Protein AF-A0A1V5XA95-F1 (afdb_monomer)

Radius of gyration: 27.43 Å; Cα contacts (8 Å, |Δi|>4): 327; chains: 1; bounding box: 68×63×65 Å

Nearest PDB structures (foldseek):
  7smg-assembly1_A  TM=9.732E-01  e=1.901E-11  Bacteroides caccae ATCC 43185
  6yvc-assembly2_B  TM=8.125E-01  e=5.154E-04  Pseudomonas aeruginosa

pLDDT: mean 72.82, std 19.9, range [26.83, 97.5]

Structure (mmCIF, N/CA/C/O backbone):
data_AF-A0A1V5XA95-F1
#
_entry.id   AF-A0A1V5XA95-F1
#
loop_
_atom_site.group_PDB
_atom_site.id
_atom_site.type_symbol
_atom_site.label_atom_id
_atom_site.label_alt_id
_atom_site.label_comp_id
_atom_site.label_asym_id
_atom_site.label_entity_id
_atom_site.label_seq_id
_atom_site.pdbx_PDB_ins_code
_atom_site.Cartn_x
_atom_site.Cartn_y
_atom_site.Cartn_z
_atom_site.occupancy
_atom_site.B_iso_or_equiv
_atom_site.auth_seq_id
_atom_site.auth_comp_id
_atom_site.auth_asym_id
_atom_site.auth_atom_id
_atom_site.pdbx_PDB_model_num
ATOM 1 N N . MET A 1 1 ? -35.491 8.495 36.042 1.00 45.25 1 MET A N 1
ATOM 2 C CA . MET A 1 1 ? -35.678 8.814 34.608 1.00 45.25 1 MET A CA 1
ATOM 3 C C . MET A 1 1 ? -35.436 7.526 33.847 1.00 45.25 1 MET A C 1
ATOM 5 O O . MET A 1 1 ? -34.405 6.927 34.110 1.00 45.25 1 MET A O 1
ATOM 9 N N . ASN A 1 2 ? -36.348 7.077 32.973 1.00 50.00 2 ASN A N 1
ATOM 10 C CA . ASN A 1 2 ? -36.016 5.986 32.045 1.00 50.00 2 ASN A CA 1
ATOM 11 C C . ASN A 1 2 ? -34.911 6.503 31.128 1.00 50.00 2 ASN A C 1
ATOM 13 O O . ASN A 1 2 ? -35.183 7.299 30.226 1.00 50.00 2 ASN A O 1
ATOM 17 N N . LYS A 1 3 ? -33.669 6.124 31.431 1.00 75.00 3 LYS A N 1
ATOM 18 C CA . LYS A 1 3 ? -32.537 6.374 30.552 1.00 75.00 3 LYS A CA 1
ATOM 19 C C . LYS A 1 3 ? -32.712 5.471 29.343 1.00 75.00 3 LYS A C 1
ATOM 21 O O . LYS A 1 3 ? -33.042 4.297 29.487 1.00 75.00 3 LYS A O 1
ATOM 26 N N . PHE A 1 4 ? -32.602 6.064 28.167 1.00 85.44 4 PHE A N 1
ATOM 27 C CA . PHE A 1 4 ? -32.623 5.339 26.912 1.00 85.44 4 PHE A CA 1
ATOM 28 C C . PHE A 1 4 ? -31.376 5.715 26.127 1.00 85.44 4 PHE A C 1
ATOM 30 O O . PHE A 1 4 ? -30.912 6.850 26.237 1.00 85.44 4 PHE A O 1
ATOM 37 N N . VAL A 1 5 ? -30.874 4.777 25.337 1.00 89.12 5 VAL A N 1
ATOM 38 C CA . VAL A 1 5 ? -29.756 4.994 24.412 1.00 89.12 5 VAL A CA 1
ATOM 39 C C . VAL A 1 5 ? -30.279 5.159 22.987 1.00 89.12 5 VAL A C 1
ATOM 41 O O . VAL A 1 5 ? -31.375 4.686 22.664 1.00 89.12 5 VAL A O 1
ATOM 44 N N . TYR A 1 6 ? -29.527 5.840 22.127 1.00 91.06 6 TYR A N 1
ATOM 45 C CA . TYR A 1 6 ? -29.785 5.770 20.692 1.00 91.06 6 TYR A CA 1
ATOM 46 C C . TYR A 1 6 ? -29.033 4.581 20.108 1.00 91.06 6 TYR A C 1
ATOM 48 O O . TYR A 1 6 ? -27.862 4.378 20.424 1.00 91.06 6 TYR A O 1
ATOM 56 N N . LEU A 1 7 ? -29.702 3.793 19.265 1.00 88.81 7 LEU A N 1
ATOM 57 C CA . LEU A 1 7 ? -29.068 2.636 18.630 1.00 88.81 7 LEU A CA 1
ATOM 58 C C . LEU A 1 7 ? -27.884 3.053 17.759 1.00 88.81 7 LEU A C 1
ATOM 60 O O . LEU A 1 7 ? -26.911 2.319 17.670 1.00 88.81 7 LEU A O 1
ATOM 64 N N . GLU A 1 8 ? -27.956 4.240 17.162 1.00 89.31 8 GLU A N 1
ATOM 65 C CA . GLU A 1 8 ? -26.871 4.818 16.380 1.00 89.31 8 GLU A CA 1
ATOM 66 C C . GLU A 1 8 ? -25.640 5.122 17.243 1.00 89.31 8 GLU A C 1
ATOM 68 O O . GLU A 1 8 ? -24.534 4.830 16.811 1.00 89.31 8 GLU A O 1
ATOM 73 N N . ASP A 1 9 ? -25.820 5.631 18.469 1.00 88.38 9 ASP A N 1
ATOM 74 C CA . ASP A 1 9 ? -24.694 5.898 19.380 1.00 88.38 9 ASP A CA 1
ATOM 75 C C . ASP A 1 9 ? -24.038 4.581 19.814 1.00 88.38 9 ASP A C 1
ATOM 77 O O . ASP A 1 9 ? -22.827 4.427 19.738 1.00 88.38 9 ASP A O 1
ATOM 81 N N . VAL A 1 10 ? -24.847 3.586 20.192 1.00 87.81 10 VAL A N 1
ATOM 82 C CA . VAL A 1 10 ? -24.348 2.252 20.559 1.00 87.81 10 VAL A CA 1
ATOM 83 C C . VAL A 1 10 ? -23.593 1.607 19.387 1.00 87.81 10 VAL A C 1
ATOM 85 O O . VAL A 1 10 ? -22.523 1.036 19.577 1.00 87.81 10 VAL A O 1
ATOM 88 N N . ALA A 1 11 ? -24.140 1.699 18.172 1.00 87.38 11 ALA A N 1
ATOM 89 C CA . ALA A 1 11 ? -23.530 1.162 16.960 1.00 87.38 11 ALA A CA 1
ATOM 90 C C . ALA A 1 11 ? -22.211 1.866 16.597 1.00 87.38 11 ALA A C 1
ATOM 92 O O . ALA A 1 11 ? -21.295 1.210 16.103 1.00 87.38 11 ALA A O 1
ATOM 93 N N . GLU A 1 12 ? -22.108 3.179 16.819 1.00 86.19 12 GLU A N 1
ATOM 94 C CA . GLU A 1 12 ? -20.868 3.943 16.633 1.00 86.19 12 GLU A CA 1
ATOM 95 C C . GLU A 1 12 ? -19.785 3.487 17.620 1.00 86.19 12 GLU A C 1
ATOM 97 O O . GLU A 1 12 ? -18.661 3.220 17.200 1.00 86.19 12 GLU A O 1
ATOM 102 N N . GLU A 1 13 ? -20.127 3.307 18.898 1.00 86.94 13 GLU A N 1
ATOM 103 C CA . GLU A 1 13 ? -19.189 2.797 19.908 1.00 86.94 13 GLU A CA 1
ATOM 104 C C . GLU A 1 13 ? -18.729 1.366 19.581 1.00 86.94 13 GLU A C 1
ATOM 106 O O . GLU A 1 13 ? -17.537 1.071 19.622 1.00 86.94 13 GLU A O 1
ATOM 111 N N . MET A 1 14 ? -19.637 0.481 19.149 1.00 86.38 14 MET A N 1
ATOM 112 C CA . MET A 1 14 ? -19.282 -0.885 18.726 1.00 86.38 14 MET A CA 1
ATOM 113 C C . MET A 1 14 ? -18.249 -0.902 17.591 1.00 86.38 14 MET A C 1
ATOM 115 O O . MET A 1 14 ? -17.352 -1.742 17.594 1.00 86.38 14 MET A O 1
ATOM 119 N N . GLN A 1 15 ? -18.327 0.036 16.644 1.00 83.75 15 GLN A N 1
ATOM 120 C CA . GLN A 1 15 ? -17.359 0.150 15.544 1.00 83.75 15 GLN A CA 1
ATOM 121 C C . GLN A 1 15 ? -15.962 0.598 15.995 1.00 83.75 15 GLN A C 1
ATOM 123 O O . GLN A 1 15 ? -15.004 0.429 15.241 1.00 83.75 15 GLN A O 1
ATOM 128 N N . MET A 1 16 ? -15.841 1.183 17.188 1.00 75.56 16 MET A N 1
ATOM 129 C CA . MET A 1 16 ? -14.565 1.621 17.757 1.00 75.56 16 MET A CA 1
ATOM 130 C C . MET A 1 16 ? -13.870 0.523 18.569 1.00 75.56 16 MET A C 1
ATOM 132 O O . MET A 1 16 ? -12.690 0.669 18.882 1.00 75.56 16 MET A O 1
ATOM 136 N N . THR A 1 17 ? -14.573 -0.566 18.901 1.00 70.25 17 THR A N 1
ATOM 137 C CA . THR A 1 17 ? -13.976 -1.707 19.611 1.00 70.25 17 THR A CA 1
ATOM 138 C C . THR A 1 17 ? -12.896 -2.371 18.761 1.00 70.25 17 THR A C 1
ATOM 140 O O . THR A 1 17 ? -13.018 -2.450 17.537 1.00 70.25 17 THR A O 1
ATOM 143 N N . ASN A 1 18 ? -11.828 -2.847 19.401 1.00 68.88 18 ASN A N 1
ATOM 144 C CA . ASN A 1 18 ? -10.770 -3.636 18.771 1.00 68.88 18 ASN A CA 1
ATOM 145 C C . ASN A 1 18 ? -10.236 -4.713 19.717 1.00 68.88 18 ASN A C 1
ATOM 147 O O . ASN A 1 18 ? -10.621 -4.753 20.880 1.00 68.88 18 ASN A O 1
ATOM 151 N N . ASP A 1 19 ? -9.363 -5.590 19.221 1.00 68.00 19 ASP A N 1
ATOM 152 C CA . ASP A 1 19 ? -8.808 -6.700 20.014 1.00 68.00 19 ASP A CA 1
ATOM 153 C C . ASP A 1 19 ? -8.034 -6.231 21.267 1.00 68.00 19 ASP A C 1
ATOM 155 O O . ASP A 1 19 ? -7.791 -7.017 22.177 1.00 68.00 19 ASP A O 1
ATOM 159 N N . GLU A 1 20 ? -7.670 -4.947 21.338 1.00 66.44 20 GLU A N 1
ATOM 160 C CA . GLU A 1 20 ? -6.866 -4.336 22.405 1.00 66.44 20 GLU A CA 1
ATOM 161 C C . GLU A 1 20 ? -7.691 -3.425 23.337 1.00 66.44 20 GLU A C 1
ATOM 163 O O . GLU A 1 20 ? -7.149 -2.810 24.267 1.00 66.44 20 GLU A O 1
ATOM 168 N N . SER A 1 21 ? -8.998 -3.290 23.085 1.00 68.31 21 SER A N 1
ATOM 169 C CA . SER A 1 21 ? -9.854 -2.371 23.827 1.00 68.31 21 SER A CA 1
ATOM 170 C C . SER A 1 21 ? -11.302 -2.819 23.939 1.00 68.31 21 SER A C 1
ATOM 172 O O . SER A 1 21 ? -11.950 -3.248 22.986 1.00 68.31 21 SER A O 1
ATOM 174 N N . SER A 1 22 ? -11.831 -2.671 25.148 1.00 77.94 22 SER A N 1
ATOM 175 C CA . SER A 1 22 ? -13.215 -2.985 25.479 1.00 77.94 22 SER A CA 1
ATOM 176 C C . SER A 1 22 ? -13.961 -1.715 25.851 1.00 77.94 22 SER A C 1
ATOM 178 O O . SER A 1 22 ? -13.428 -0.837 26.530 1.00 77.94 22 SER A O 1
ATOM 180 N N . ILE A 1 23 ? -15.218 -1.625 25.428 1.00 83.69 23 ILE A N 1
ATOM 181 C CA . ILE A 1 23 ? -16.102 -0.512 25.772 1.00 83.69 23 ILE A CA 1
ATOM 182 C C . ILE A 1 23 ? -17.215 -1.041 26.669 1.00 83.69 23 ILE A C 1
ATOM 184 O O . ILE A 1 23 ? -17.816 -2.082 26.396 1.00 83.69 23 ILE A O 1
ATOM 188 N N . TYR A 1 24 ? -17.498 -0.305 27.736 1.00 86.81 24 TYR A N 1
ATOM 189 C CA . TYR A 1 24 ? -18.514 -0.639 28.723 1.00 86.81 24 TYR A CA 1
ATOM 190 C C . TYR A 1 24 ? -19.561 0.464 28.799 1.00 86.81 24 TYR A C 1
ATOM 192 O O . TYR A 1 24 ? -19.232 1.644 28.839 1.00 86.81 24 TYR A O 1
ATOM 200 N N . TYR A 1 25 ? -20.830 0.089 28.879 1.00 88.56 25 TYR A N 1
ATOM 201 C CA . TYR A 1 25 ? -21.927 1.003 29.157 1.00 88.56 25 TYR A CA 1
ATOM 202 C C . TYR A 1 25 ? -22.209 1.042 30.658 1.00 88.56 25 TYR A C 1
ATOM 204 O O . TYR A 1 25 ? -22.557 0.023 31.259 1.00 88.56 25 TYR A O 1
ATOM 212 N N . ASN A 1 26 ? -22.084 2.220 31.264 1.00 87.00 26 ASN A N 1
ATOM 213 C CA . ASN A 1 26 ? -22.439 2.440 32.658 1.00 87.00 26 ASN A CA 1
ATOM 214 C C . ASN A 1 26 ? -23.952 2.672 32.772 1.00 87.00 26 ASN A C 1
ATOM 216 O O . ASN A 1 26 ? -24.489 3.676 32.302 1.00 87.00 26 ASN A O 1
ATOM 220 N N . THR A 1 27 ? -24.651 1.757 33.434 1.00 84.38 27 THR A N 1
ATOM 221 C CA . THR A 1 27 ? -26.114 1.794 33.583 1.00 84.38 27 THR A CA 1
ATOM 222 C C . THR A 1 27 ? -26.621 2.927 34.485 1.00 84.38 27 THR A C 1
ATOM 224 O O . THR A 1 27 ? -27.762 3.376 34.334 1.00 84.38 27 THR A O 1
ATOM 227 N N . GLU A 1 28 ? -25.785 3.439 35.392 1.00 82.94 28 GLU A N 1
ATOM 228 C CA . GLU A 1 28 ? -26.136 4.520 36.313 1.00 82.94 28 GLU A CA 1
ATOM 229 C C . GLU A 1 28 ? -25.977 5.892 35.670 1.00 82.94 28 GLU A C 1
ATOM 231 O O . GLU A 1 28 ? -26.857 6.742 35.831 1.00 82.94 28 GLU A O 1
ATOM 236 N N . THR A 1 29 ? -24.886 6.125 34.932 1.00 82.38 29 THR A N 1
ATOM 237 C CA . THR A 1 29 ? -24.590 7.406 34.264 1.00 82.38 29 THR A CA 1
ATOM 238 C C . THR A 1 29 ? -25.192 7.468 32.862 1.00 82.38 29 THR A C 1
ATOM 240 O O . THR A 1 29 ? -25.721 8.515 32.481 1.00 82.38 29 THR A O 1
ATOM 243 N N . GLY A 1 30 ? -25.294 6.334 32.171 1.00 82.94 30 GLY A N 1
ATOM 244 C CA . GLY A 1 30 ? -25.686 6.243 30.766 1.00 82.94 30 GLY A CA 1
ATOM 245 C C . GLY A 1 30 ? -24.553 6.597 29.801 1.00 82.94 30 GLY A C 1
ATOM 246 O O . GLY A 1 30 ? -24.834 6.969 28.665 1.00 82.94 30 GLY A O 1
ATOM 247 N N . GLU A 1 31 ? -23.302 6.544 30.263 1.00 84.44 31 GLU A N 1
ATOM 248 C CA . GLU A 1 31 ? -22.106 6.876 29.484 1.00 84.44 31 GLU A CA 1
ATOM 249 C C . GLU A 1 31 ? -21.348 5.611 29.067 1.00 84.44 31 GLU A C 1
ATOM 251 O O . GLU A 1 31 ? -21.390 4.591 29.761 1.00 84.44 31 GLU A O 1
ATOM 256 N N . PHE A 1 32 ? -20.639 5.697 27.940 1.00 85.00 32 PHE A N 1
ATOM 257 C CA . PHE A 1 32 ? -19.713 4.664 27.490 1.00 85.00 32 PHE A CA 1
ATOM 258 C C . PHE A 1 32 ? -18.311 4.955 28.023 1.00 85.00 32 PHE A C 1
ATOM 260 O O . PHE A 1 32 ? -17.830 6.086 27.955 1.00 85.00 32 PHE A O 1
ATOM 267 N N . VAL A 1 33 ? -17.667 3.928 28.567 1.00 82.56 33 VAL A N 1
ATOM 268 C CA . VAL A 1 33 ? -16.332 3.990 29.158 1.00 82.56 33 VAL A CA 1
ATOM 269 C C . VAL A 1 33 ? -15.417 3.060 28.381 1.00 82.56 33 VAL A C 1
ATOM 271 O O . VAL A 1 33 ? -15.698 1.870 28.236 1.00 82.56 33 VAL A O 1
ATOM 274 N N . TYR A 1 34 ? -14.321 3.621 27.886 1.00 78.06 34 TYR A N 1
ATOM 275 C CA . TYR A 1 34 ? -13.280 2.893 27.178 1.00 78.06 34 TYR A CA 1
ATOM 276 C C . TYR A 1 34 ? -12.260 2.335 28.169 1.00 78.06 34 TYR A C 1
ATOM 278 O O . TYR A 1 34 ? -11.781 3.057 29.045 1.00 78.06 34 TYR A O 1
ATOM 286 N N . TYR A 1 35 ? -11.907 1.065 28.004 1.00 71.00 35 TYR A N 1
ATOM 287 C CA . TYR A 1 35 ? -10.885 0.391 28.790 1.00 71.00 35 TYR A CA 1
ATOM 288 C C . TYR A 1 35 ? -9.865 -0.273 27.862 1.00 71.00 35 TYR A C 1
ATOM 290 O O . TYR A 1 35 ? -10.230 -1.037 26.968 1.00 71.00 35 TYR A O 1
ATOM 298 N N . SER A 1 36 ? -8.583 0.009 28.090 1.00 64.75 36 SER A N 1
ATOM 299 C CA . SER A 1 36 ? -7.460 -0.636 27.408 1.00 64.75 36 SER A CA 1
ATOM 300 C C . SER A 1 36 ? -6.385 -0.979 28.432 1.00 64.75 36 SER A C 1
ATOM 302 O O . SER A 1 36 ? -6.029 -0.146 29.266 1.00 64.75 36 SER A O 1
ATOM 304 N N . GLU A 1 37 ? -5.867 -2.204 28.360 1.00 52.66 37 GLU A N 1
ATOM 305 C CA . GLU A 1 37 ? -4.909 -2.756 29.327 1.00 52.66 37 GLU A CA 1
ATOM 306 C C . GLU A 1 37 ? -3.520 -2.088 29.269 1.00 52.66 37 GLU A C 1
ATOM 308 O O . GLU A 1 37 ? -2.718 -2.256 30.184 1.00 52.66 37 GLU A O 1
ATOM 313 N N . TYR A 1 38 ? -3.231 -1.293 28.230 1.00 49.66 38 TYR A N 1
ATOM 314 C CA . TYR A 1 38 ? -1.905 -0.707 27.984 1.00 49.66 38 TYR A CA 1
ATOM 315 C C . TYR A 1 38 ? -1.719 0.734 28.485 1.00 49.66 38 TYR A C 1
ATOM 317 O O . TYR A 1 38 ? -0.605 1.252 28.433 1.00 49.66 38 TYR A O 1
ATOM 325 N N . TYR A 1 39 ? -2.767 1.375 29.011 1.00 47.53 39 TYR A N 1
ATOM 326 C CA . TYR A 1 39 ? -2.679 2.703 29.629 1.00 47.53 39 TYR A CA 1
ATOM 327 C C . TYR A 1 39 ? -2.814 2.610 31.152 1.00 47.53 39 TYR A C 1
ATOM 329 O O . TYR A 1 39 ? -3.740 3.158 31.743 1.00 47.53 39 TYR A O 1
ATOM 337 N N . SER A 1 40 ? -1.874 1.921 31.802 1.00 42.06 40 SER A N 1
ATOM 338 C CA . SER A 1 40 ? -1.614 2.119 33.230 1.00 42.06 40 SER A CA 1
ATOM 339 C C . SER A 1 40 ? -0.624 3.278 33.392 1.00 42.06 40 SER A C 1
ATOM 341 O O . SER A 1 40 ? 0.551 3.060 33.682 1.00 42.06 40 SER A O 1
ATOM 343 N N . ASP A 1 41 ? -1.064 4.508 33.122 1.00 36.09 41 ASP A N 1
ATOM 344 C CA . ASP A 1 41 ? -0.326 5.673 33.618 1.00 36.09 41 ASP A CA 1
ATOM 345 C C . ASP A 1 41 ? -0.546 5.732 35.138 1.00 36.09 41 ASP A C 1
ATOM 347 O O . ASP A 1 41 ? -1.683 5.616 35.605 1.00 36.09 41 ASP A O 1
ATOM 351 N N . ASP A 1 42 ? 0.544 5.891 35.892 1.00 43.69 42 ASP A N 1
ATOM 352 C CA . ASP A 1 42 ? 0.668 5.812 37.362 1.00 43.69 42 ASP A CA 1
ATOM 353 C C . ASP A 1 42 ? -0.196 6.825 38.169 1.00 43.69 42 ASP A C 1
ATOM 355 O O . ASP A 1 42 ? 0.000 6.985 3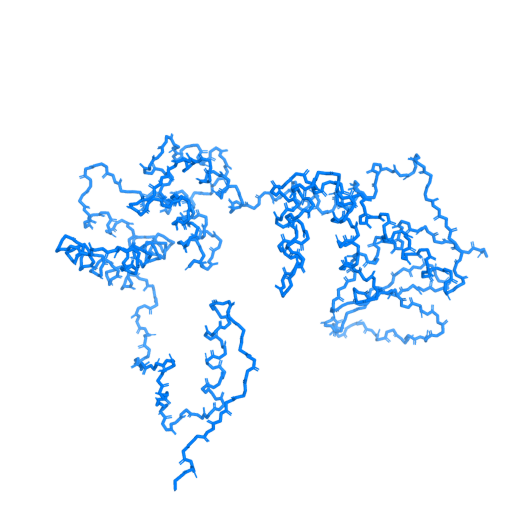9.372 1.00 43.69 42 ASP A O 1
ATOM 359 N N . ASP A 1 43 ? -1.177 7.488 37.548 1.00 43.12 43 ASP A N 1
ATOM 360 C CA . ASP A 1 43 ? -2.049 8.503 38.159 1.00 43.12 43 ASP A CA 1
ATOM 361 C C . ASP A 1 43 ? -3.563 8.230 37.989 1.00 43.12 43 ASP A C 1
ATOM 363 O O . ASP A 1 43 ? -4.388 9.045 38.414 1.00 43.12 43 ASP A O 1
ATOM 367 N N . ILE A 1 44 ? -3.967 7.095 37.403 1.00 42.00 44 ILE A N 1
ATOM 368 C CA . ILE A 1 44 ? -5.379 6.681 37.367 1.00 42.00 44 ILE A CA 1
ATOM 369 C C . ILE A 1 44 ? -5.569 5.555 38.380 1.00 42.00 44 ILE A C 1
ATOM 371 O O . ILE A 1 44 ? -5.196 4.410 38.130 1.00 42.00 44 ILE A O 1
ATOM 375 N N . ASP A 1 45 ? -6.157 5.897 39.531 1.00 41.03 45 ASP A N 1
ATOM 376 C CA . ASP A 1 45 ? -6.671 4.909 40.484 1.00 41.03 45 ASP A CA 1
ATOM 377 C C . ASP A 1 45 ? -7.515 3.903 39.681 1.00 41.03 45 ASP A C 1
ATOM 379 O O . ASP A 1 45 ? -8.423 4.345 38.961 1.00 41.03 45 ASP A O 1
ATOM 383 N N . PRO A 1 46 ? -7.215 2.589 39.721 1.00 44.97 46 PRO A N 1
ATOM 384 C CA . PRO A 1 46 ? -8.012 1.601 39.016 1.00 44.97 46 PRO A CA 1
ATOM 385 C C . PRO A 1 46 ? -9.446 1.781 39.491 1.00 44.97 46 PRO A C 1
ATOM 387 O O . PRO A 1 46 ? -9.750 1.543 40.660 1.00 44.97 46 PRO A O 1
ATOM 390 N N . VAL A 1 47 ? -10.311 2.281 38.605 1.00 50.97 47 VAL A N 1
ATOM 391 C CA . VAL A 1 47 ? -11.733 2.411 38.904 1.00 50.97 47 VAL A CA 1
ATOM 392 C C . VAL A 1 47 ? -12.169 1.018 39.325 1.00 50.97 47 VAL A C 1
ATOM 394 O O . VAL A 1 47 ? -12.078 0.086 38.526 1.00 50.97 47 VAL A O 1
ATOM 397 N N . GLU A 1 48 ? -12.560 0.853 40.590 1.00 52.00 48 GLU A N 1
ATOM 398 C CA . GLU A 1 48 ? -13.168 -0.387 41.047 1.00 52.00 48 GLU A CA 1
ATOM 399 C C . GLU A 1 48 ? -14.424 -0.577 40.192 1.00 52.00 48 GLU A C 1
ATOM 401 O O . GLU A 1 48 ? -15.448 0.083 40.392 1.00 52.00 48 GLU A O 1
ATOM 406 N N . PHE A 1 49 ? -14.314 -1.410 39.156 1.00 56.19 49 PHE A N 1
ATOM 407 C CA . PHE A 1 49 ? -15.444 -1.798 38.334 1.00 56.19 49 PHE A CA 1
ATOM 408 C C . PHE A 1 49 ? -16.364 -2.616 39.233 1.00 56.19 49 PHE A C 1
ATOM 410 O O . PHE A 1 49 ? -16.159 -3.807 39.450 1.00 56.19 49 PHE A O 1
ATOM 417 N N . GLU A 1 50 ? -17.378 -1.964 39.794 1.00 60.56 50 GLU A N 1
ATOM 418 C CA . GLU A 1 50 ? -18.523 -2.676 40.340 1.00 60.56 50 GLU A CA 1
ATOM 419 C C . GLU A 1 50 ? -19.198 -3.393 39.162 1.00 60.56 50 GLU A C 1
ATOM 421 O O . GLU A 1 50 ? -19.875 -2.752 38.354 1.00 60.56 50 GLU A O 1
ATOM 426 N N . GLU A 1 51 ? -18.967 -4.705 39.038 1.00 57.88 51 GLU A N 1
ATOM 427 C CA . GLU A 1 51 ? -19.436 -5.547 37.921 1.00 57.88 51 GLU A CA 1
ATOM 428 C C . GLU A 1 51 ? -20.935 -5.358 37.626 1.00 57.88 51 GLU A C 1
ATOM 430 O O . GLU A 1 51 ? -21.353 -5.392 36.473 1.00 57.88 51 GLU A O 1
ATOM 435 N N . ASP A 1 52 ? -21.737 -5.052 38.648 1.00 69.94 52 ASP A N 1
ATOM 436 C CA . ASP A 1 52 ? -23.187 -4.870 38.535 1.00 69.94 52 ASP A CA 1
ATOM 437 C C . ASP A 1 52 ? -23.611 -3.570 37.816 1.00 69.94 52 ASP A C 1
ATOM 439 O O . ASP A 1 52 ? -24.785 -3.403 37.478 1.00 69.94 52 ASP A O 1
ATOM 443 N N . LYS A 1 53 ? -22.688 -2.623 37.591 1.00 80.94 53 LYS A N 1
ATOM 444 C CA . LYS A 1 53 ? -22.993 -1.294 37.024 1.00 80.94 53 LYS A CA 1
ATOM 445 C C . LYS A 1 53 ? -22.608 -1.143 35.556 1.00 80.94 53 LYS A C 1
ATOM 447 O O . LYS A 1 53 ? -23.106 -0.218 34.904 1.00 80.94 53 LYS A O 1
ATOM 452 N N . TYR A 1 54 ? -21.764 -2.031 35.037 1.00 85.62 54 TYR A N 1
ATOM 453 C CA . TYR A 1 54 ? -21.158 -1.925 33.713 1.00 85.62 54 TYR A CA 1
ATOM 454 C C . TYR A 1 54 ? -21.527 -3.116 32.840 1.00 85.62 54 TYR A C 1
ATOM 456 O O . TYR A 1 54 ? -21.366 -4.266 33.226 1.00 85.62 54 TYR A O 1
ATOM 464 N N . ILE A 1 55 ? -21.986 -2.830 31.626 1.00 86.31 55 ILE A N 1
ATOM 465 C CA . ILE A 1 55 ? -22.343 -3.851 30.642 1.00 86.31 55 ILE A CA 1
ATOM 466 C C . ILE A 1 55 ? -21.379 -3.718 29.471 1.00 86.31 55 ILE A C 1
ATOM 468 O O . ILE A 1 55 ? -21.331 -2.663 28.837 1.00 86.31 55 ILE A O 1
ATOM 472 N N . SER A 1 56 ? -20.609 -4.765 29.178 1.00 88.38 56 SER A N 1
ATOM 473 C CA . SER A 1 56 ? -19.695 -4.757 28.036 1.00 88.38 56 SER A CA 1
ATOM 474 C C . SER A 1 56 ? -20.462 -4.711 26.715 1.00 88.38 56 SER A C 1
ATOM 476 O O . SER A 1 56 ? -21.493 -5.374 26.539 1.00 88.38 56 SER A O 1
ATOM 478 N N . LEU A 1 57 ? -19.957 -3.920 25.772 1.00 88.06 57 LEU A N 1
ATOM 479 C CA . LEU A 1 57 ? -20.399 -3.990 24.385 1.00 88.06 57 LEU A CA 1
ATOM 480 C C . LEU A 1 57 ? -19.871 -5.289 23.747 1.00 88.06 57 LEU A C 1
ATOM 482 O O . LEU A 1 57 ? -18.852 -5.817 24.199 1.00 88.06 57 LEU A O 1
ATOM 486 N N . PRO A 1 58 ? -20.549 -5.826 22.715 1.00 85.31 58 PRO A N 1
ATOM 487 C CA . PRO A 1 58 ? -20.054 -6.967 21.957 1.00 85.31 58 PRO A CA 1
ATOM 488 C C . PRO A 1 58 ? -18.681 -6.654 21.359 1.00 85.31 58 PRO A C 1
ATOM 490 O O . PRO A 1 58 ? -18.462 -5.556 20.845 1.00 85.31 58 PRO A O 1
ATOM 493 N N . SER A 1 59 ? -17.774 -7.625 21.417 1.00 79.31 59 SER A N 1
ATOM 494 C CA . SER A 1 59 ? -16.462 -7.529 20.780 1.00 79.31 59 SER A CA 1
ATOM 495 C C . SER A 1 59 ? -16.564 -7.693 19.261 1.00 79.31 59 SER A C 1
ATOM 497 O O . SER A 1 59 ? -17.581 -8.154 18.736 1.00 79.31 59 SER A O 1
ATOM 499 N N . GLN A 1 60 ? -15.474 -7.416 18.539 1.00 74.31 60 GLN A N 1
ATOM 500 C CA . GLN A 1 60 ? -15.385 -7.685 17.097 1.00 74.31 60 GLN A CA 1
ATOM 501 C C . GLN A 1 60 ? -15.721 -9.145 16.740 1.00 74.31 60 GLN A C 1
ATOM 503 O O . GLN A 1 60 ? -16.285 -9.420 15.680 1.00 74.31 60 GLN A O 1
ATOM 508 N N . HIS A 1 61 ? -15.415 -10.084 17.641 1.00 73.69 61 HIS A N 1
ATOM 509 C CA . HIS A 1 61 ? -15.747 -11.497 17.478 1.00 73.69 61 HIS A CA 1
ATOM 510 C C . HIS A 1 61 ? -17.240 -11.790 17.664 1.00 73.69 61 HIS A C 1
ATOM 512 O O . HIS A 1 61 ? -17.759 -12.699 17.020 1.00 73.69 61 HIS A O 1
ATOM 518 N N . ASP A 1 62 ? -17.934 -11.023 18.506 1.00 78.19 62 ASP A N 1
ATOM 519 C CA . ASP A 1 62 ? -19.366 -11.191 18.773 1.00 78.19 62 ASP A CA 1
ATOM 520 C C . ASP A 1 62 ? -20.245 -10.546 17.691 1.00 78.19 62 ASP A C 1
ATOM 522 O O . ASP A 1 62 ? -21.366 -10.994 17.458 1.00 78.19 62 ASP A O 1
ATOM 526 N N . ILE A 1 63 ? -19.752 -9.485 17.040 1.00 79.88 63 ILE A N 1
ATOM 527 C CA . ILE A 1 63 ? -20.501 -8.702 16.044 1.00 79.88 63 ILE A CA 1
ATOM 528 C C . ILE A 1 63 ? -20.697 -9.486 14.737 1.00 79.88 63 ILE A C 1
ATOM 530 O O . ILE A 1 63 ? -21.685 -9.268 14.040 1.00 79.88 63 ILE A O 1
ATOM 534 N N . GLY A 1 64 ? -19.786 -10.406 14.399 1.00 82.44 64 GLY A N 1
ATOM 535 C CA . GLY A 1 64 ? -19.916 -11.235 13.197 1.00 82.44 64 GLY A CA 1
ATOM 536 C C . GLY A 1 64 ? -19.771 -10.444 11.892 1.00 82.44 64 GLY A C 1
ATOM 537 O O . GLY A 1 64 ? -20.526 -10.659 10.948 1.00 82.44 64 GLY A O 1
ATOM 538 N N . GLU A 1 65 ? -18.799 -9.524 11.797 1.00 84.50 65 GLU A N 1
ATOM 539 C CA . GLU A 1 65 ? -18.592 -8.712 10.579 1.00 84.50 65 GLU A CA 1
ATOM 540 C C . GLU A 1 65 ? -18.421 -9.559 9.308 1.00 84.50 65 GLU A C 1
ATOM 542 O O . GLU A 1 65 ? -18.826 -9.140 8.224 1.00 84.50 65 GLU A O 1
ATOM 547 N N . TYR A 1 66 ? -17.848 -10.758 9.431 1.00 86.69 66 TYR A N 1
ATOM 548 C CA . TYR A 1 66 ? -17.695 -11.671 8.302 1.00 86.69 66 TYR A CA 1
ATOM 549 C C . TYR A 1 66 ? -19.053 -12.080 7.708 1.00 86.69 66 TYR A C 1
ATOM 551 O O . TYR A 1 66 ? -19.224 -12.035 6.490 1.00 86.69 66 TYR A O 1
ATOM 559 N N . ASP A 1 67 ? -20.039 -12.380 8.557 1.00 87.94 67 ASP A N 1
ATOM 560 C CA . ASP A 1 67 ? -21.392 -12.748 8.127 1.00 87.94 67 ASP A CA 1
ATOM 561 C C . ASP A 1 67 ? -22.079 -11.565 7.433 1.00 87.94 67 ASP A C 1
ATOM 563 O O . ASP A 1 67 ? -22.784 -11.732 6.436 1.00 87.94 67 ASP A O 1
ATOM 567 N N . MET A 1 68 ? -21.821 -10.337 7.902 1.00 91.62 68 MET A N 1
ATOM 568 C CA . MET A 1 68 ? -22.300 -9.122 7.233 1.00 91.62 68 MET A CA 1
ATOM 569 C C . MET A 1 68 ? -21.703 -8.984 5.828 1.00 91.62 68 MET A C 1
ATOM 571 O O . MET A 1 68 ? -22.408 -8.598 4.893 1.00 91.62 68 MET A O 1
ATOM 575 N N . MET A 1 69 ? -20.410 -9.285 5.665 1.00 92.88 69 MET A N 1
ATOM 576 C CA . MET A 1 69 ? -19.724 -9.230 4.371 1.00 92.88 69 MET A CA 1
ATOM 577 C C . MET A 1 69 ? -20.252 -10.286 3.400 1.00 92.88 69 MET A C 1
ATOM 579 O O . MET A 1 69 ? -20.501 -9.963 2.236 1.00 92.88 69 MET A O 1
ATOM 583 N N . GLU A 1 70 ? -20.447 -11.521 3.868 1.00 91.94 70 GLU A N 1
ATOM 584 C CA . GLU A 1 70 ? -21.020 -12.612 3.074 1.00 91.94 70 GLU A CA 1
ATOM 585 C C . GLU A 1 70 ? -22.447 -12.270 2.638 1.00 91.94 70 GLU A C 1
ATOM 587 O O . GLU A 1 70 ? -22.758 -12.277 1.445 1.00 91.94 70 GLU A O 1
ATOM 592 N N . HIS A 1 71 ? -23.284 -11.835 3.583 1.00 93.31 71 HIS A N 1
ATOM 593 C CA . HIS A 1 71 ? -24.650 -11.420 3.295 1.00 93.31 71 HIS A CA 1
ATOM 594 C C . HIS A 1 71 ? -24.702 -10.235 2.317 1.00 93.31 71 HIS A C 1
ATOM 596 O O . HIS A 1 71 ? -25.538 -10.221 1.408 1.00 93.31 71 HIS A O 1
ATOM 602 N N . PHE A 1 72 ? -23.814 -9.244 2.447 1.00 96.12 72 PHE A N 1
ATOM 603 C CA . PHE A 1 72 ? -23.719 -8.164 1.467 1.00 96.12 72 PHE A CA 1
ATOM 604 C C . PHE A 1 72 ? -23.368 -8.696 0.080 1.00 96.12 72 PHE A C 1
ATOM 606 O O . PHE A 1 72 ? -24.083 -8.390 -0.875 1.00 96.12 72 PHE A O 1
ATOM 613 N N . ALA A 1 73 ? -22.296 -9.491 -0.026 1.00 94.38 73 ALA A N 1
ATOM 614 C CA . ALA A 1 73 ? -21.822 -10.048 -1.287 1.00 94.38 73 ALA A CA 1
ATOM 615 C C . ALA A 1 73 ? -22.941 -10.809 -2.007 1.00 94.38 73 ALA A C 1
ATOM 617 O O . ALA A 1 73 ? -23.227 -10.516 -3.169 1.00 94.38 73 ALA A O 1
ATOM 618 N N . ASP A 1 74 ? -23.635 -11.701 -1.298 1.00 93.81 74 ASP A N 1
ATOM 619 C CA . ASP A 1 74 ? -24.729 -12.513 -1.835 1.00 93.81 74 ASP A CA 1
ATOM 620 C C . ASP A 1 74 ? -25.898 -11.683 -2.377 1.00 93.81 74 ASP A C 1
ATOM 622 O O . ASP A 1 74 ? -26.532 -12.051 -3.372 1.00 93.81 74 ASP A O 1
ATOM 626 N N . ASN A 1 75 ? -26.161 -10.525 -1.770 1.00 92.00 75 ASN A N 1
ATOM 627 C CA . ASN A 1 75 ? -27.251 -9.636 -2.163 1.00 92.00 75 ASN A CA 1
ATOM 628 C C . ASN A 1 75 ? -26.865 -8.614 -3.248 1.00 92.00 75 ASN A C 1
ATOM 630 O O . ASN A 1 75 ? -27.724 -7.846 -3.703 1.00 92.00 75 ASN A O 1
ATOM 634 N N . VAL A 1 76 ? -25.613 -8.611 -3.723 1.00 93.00 76 VAL A N 1
ATOM 635 C CA . VAL A 1 76 ? -25.209 -7.776 -4.860 1.00 93.00 76 VAL A CA 1
ATOM 636 C C . VAL A 1 76 ? -25.924 -8.242 -6.132 1.00 93.00 76 VAL A C 1
ATOM 638 O O . VAL A 1 76 ? -25.836 -9.396 -6.566 1.00 93.00 76 VAL A O 1
ATOM 641 N N . ARG A 1 77 ? -26.646 -7.305 -6.763 1.00 90.50 77 ARG A N 1
ATOM 642 C CA . ARG A 1 77 ? -27.473 -7.569 -7.955 1.00 90.50 77 ARG A CA 1
ATOM 643 C C . ARG A 1 77 ? -26.648 -7.951 -9.181 1.00 90.50 77 ARG A C 1
ATOM 645 O O . ARG A 1 77 ? -27.089 -8.769 -9.985 1.00 90.50 77 ARG A O 1
ATOM 652 N N . ASP A 1 78 ? -25.484 -7.331 -9.348 1.00 91.12 78 ASP A N 1
ATOM 653 C CA . ASP A 1 78 ? -24.580 -7.633 -10.454 1.00 91.12 78 ASP A CA 1
ATOM 654 C C . ASP A 1 78 ? -23.864 -8.962 -10.189 1.00 91.12 78 ASP A C 1
ATOM 656 O O . ASP A 1 78 ? -23.051 -9.071 -9.273 1.00 91.12 78 ASP A O 1
ATOM 660 N N . ASN A 1 79 ? -24.161 -9.971 -11.012 1.00 87.75 79 ASN A N 1
ATOM 661 C CA . ASN A 1 79 ? -23.625 -11.323 -10.847 1.00 87.75 79 ASN A CA 1
ATOM 662 C C . ASN A 1 79 ? -22.090 -11.365 -10.877 1.00 87.75 79 ASN A C 1
ATOM 664 O O . ASN A 1 79 ? -21.498 -12.142 -10.135 1.00 87.75 79 ASN A O 1
ATOM 668 N N . ARG A 1 80 ? -21.443 -10.535 -11.707 1.00 85.62 80 ARG A N 1
ATOM 669 C CA . ARG A 1 80 ? -19.981 -10.517 -11.826 1.00 85.62 80 ARG A CA 1
ATOM 670 C C . ARG A 1 80 ? -19.350 -9.868 -10.600 1.00 85.62 80 ARG A C 1
ATOM 672 O O . ARG A 1 80 ? -18.352 -10.373 -10.099 1.00 85.62 80 ARG A O 1
ATOM 679 N N . LYS A 1 81 ? -19.921 -8.762 -10.113 1.00 89.50 81 LYS A N 1
ATOM 680 C CA . LYS A 1 81 ? -19.446 -8.112 -8.880 1.00 89.50 81 LYS A CA 1
ATOM 681 C C . LYS A 1 81 ? -19.654 -9.015 -7.663 1.00 89.50 81 LYS A C 1
ATOM 683 O O . LYS A 1 81 ? -18.739 -9.145 -6.859 1.00 89.50 81 LYS A O 1
ATOM 688 N N . ARG A 1 82 ? -20.812 -9.682 -7.573 1.00 93.06 82 ARG A N 1
ATOM 689 C CA . ARG A 1 82 ? -21.112 -10.676 -6.532 1.00 93.06 82 ARG A CA 1
ATOM 690 C C . ARG A 1 82 ? -20.065 -11.784 -6.496 1.00 93.06 82 ARG A C 1
ATOM 692 O O . ARG A 1 82 ? -19.486 -12.028 -5.449 1.00 93.06 82 ARG A O 1
ATOM 699 N N . GLU A 1 83 ? -19.790 -12.417 -7.634 1.00 85.69 83 GLU A N 1
ATOM 700 C CA . GLU A 1 83 ? -18.825 -13.521 -7.699 1.00 85.69 83 GLU A CA 1
ATOM 701 C C . GLU A 1 83 ? -17.413 -13.079 -7.288 1.00 85.69 83 GLU A C 1
ATOM 703 O O . GLU A 1 83 ? -16.753 -13.771 -6.521 1.00 85.69 83 GLU A O 1
ATOM 708 N N . LEU A 1 84 ? -16.979 -11.883 -7.704 1.00 80.56 84 LEU A N 1
ATOM 709 C CA . LEU A 1 84 ? -15.699 -11.317 -7.264 1.00 80.56 84 LEU A CA 1
ATOM 710 C C . LEU A 1 84 ? -15.642 -11.092 -5.747 1.00 80.56 84 LEU A C 1
ATOM 712 O O . LEU A 1 84 ? -14.613 -11.370 -5.134 1.00 80.56 84 LEU A O 1
ATOM 716 N N . LEU A 1 85 ? -16.727 -10.596 -5.145 1.00 84.62 85 LEU A N 1
ATOM 717 C CA . LEU A 1 85 ? -16.802 -10.371 -3.701 1.00 84.62 85 LEU A CA 1
ATOM 718 C C . LEU A 1 85 ? -16.815 -11.688 -2.920 1.00 84.62 85 LEU A C 1
ATOM 720 O O . LEU A 1 85 ? -16.095 -11.793 -1.934 1.00 84.62 85 LEU A O 1
ATOM 724 N N . LEU A 1 86 ? -17.556 -12.700 -3.379 1.00 88.81 86 LEU A N 1
ATOM 725 C CA . LEU A 1 86 ? -17.590 -14.018 -2.736 1.00 88.81 86 LEU A CA 1
ATOM 726 C C . LEU A 1 86 ? -16.223 -14.708 -2.785 1.00 88.81 86 LEU A C 1
ATOM 728 O O . LEU A 1 86 ? -15.734 -15.168 -1.759 1.00 88.81 86 LEU A O 1
ATOM 732 N N . VAL A 1 87 ? -15.544 -14.684 -3.937 1.00 86.50 87 VAL A N 1
ATOM 733 C CA . VAL A 1 87 ? -14.171 -15.207 -4.056 1.00 86.50 87 VAL A CA 1
ATOM 734 C C . VAL A 1 87 ? -13.209 -14.450 -3.134 1.00 86.50 87 VAL A C 1
ATOM 736 O O . VAL A 1 87 ? -12.300 -15.041 -2.552 1.00 86.50 87 VAL A O 1
ATOM 739 N N . ALA A 1 88 ? -13.399 -13.139 -2.958 1.00 87.81 88 ALA A N 1
ATOM 740 C CA . ALA A 1 88 ? -12.563 -12.350 -2.059 1.00 87.81 88 ALA A CA 1
ATOM 741 C C . ALA A 1 88 ? -12.680 -12.793 -0.588 1.00 87.81 88 ALA A C 1
ATOM 743 O O . ALA A 1 88 ? -11.705 -12.639 0.156 1.00 87.81 88 ALA A O 1
ATOM 744 N N . LEU A 1 89 ? -13.820 -13.374 -0.193 1.00 88.81 89 LEU A N 1
ATOM 745 C CA . LEU A 1 89 ? -14.085 -13.859 1.163 1.00 88.81 89 LEU A CA 1
ATOM 746 C C . LEU A 1 89 ? -13.439 -15.214 1.478 1.00 88.81 89 LEU A C 1
ATOM 748 O O . LEU A 1 89 ? -13.340 -15.582 2.649 1.00 88.81 89 LEU A O 1
ATOM 752 N N . GLU A 1 90 ? -12.937 -15.940 0.480 1.00 83.88 90 GLU A N 1
ATOM 753 C CA . GLU A 1 90 ? -12.347 -17.261 0.690 1.00 83.88 90 GLU A CA 1
ATOM 754 C C . GLU A 1 90 ? -10.943 -17.175 1.311 1.00 83.88 90 GLU A C 1
ATOM 756 O O . GLU A 1 90 ? -10.038 -16.547 0.762 1.00 83.88 90 GLU A O 1
ATOM 761 N N . GLY A 1 91 ? -10.722 -17.857 2.440 1.00 77.88 91 GLY A N 1
ATOM 762 C CA . GLY A 1 91 ? -9.397 -18.054 3.044 1.00 77.88 91 GLY A CA 1
ATOM 763 C C . GLY A 1 91 ? -8.843 -16.872 3.859 1.00 77.88 91 GLY A C 1
ATOM 764 O O . GLY A 1 91 ? -9.474 -15.833 4.041 1.00 77.88 91 GLY A O 1
ATOM 765 N N . LYS A 1 92 ? -7.612 -17.018 4.375 1.00 77.31 92 LYS A N 1
ATOM 766 C CA . LYS A 1 92 ? -6.974 -16.016 5.257 1.00 77.31 92 LYS A CA 1
ATOM 767 C C . LYS A 1 92 ? -6.832 -14.661 4.558 1.00 77.31 92 LYS A C 1
ATOM 769 O O . LYS A 1 92 ? -6.439 -14.617 3.396 1.00 77.31 92 LYS A O 1
ATOM 774 N N . GLY A 1 93 ? -7.133 -13.560 5.249 1.00 76.75 93 GLY A N 1
ATOM 775 C CA . GLY A 1 93 ? -7.068 -12.198 4.691 1.00 76.75 93 GLY A CA 1
ATOM 776 C C . GLY A 1 93 ? -8.315 -11.745 3.916 1.00 76.75 93 GLY A C 1
ATOM 777 O O . GLY A 1 93 ? -8.241 -10.762 3.177 1.00 76.75 93 GLY A O 1
ATOM 778 N N . ALA A 1 94 ? -9.444 -12.442 4.090 1.00 81.25 94 ALA A N 1
ATOM 779 C CA . ALA A 1 94 ? -10.731 -12.145 3.459 1.00 81.25 94 ALA A CA 1
ATOM 780 C C . ALA A 1 94 ? -11.154 -10.672 3.596 1.00 81.25 94 ALA A C 1
ATOM 782 O O . ALA A 1 94 ? -11.496 -10.032 2.606 1.00 81.25 94 ALA A O 1
ATOM 783 N N . PHE A 1 95 ? -11.028 -10.097 4.796 1.00 82.88 95 PHE A N 1
ATOM 784 C CA . PHE A 1 95 ? -11.366 -8.696 5.072 1.00 82.88 95 PHE A CA 1
ATOM 785 C C . PHE A 1 95 ? -10.655 -7.699 4.153 1.00 82.88 95 PHE A C 1
ATOM 787 O O . PHE A 1 95 ? -11.292 -6.802 3.599 1.00 82.88 95 PHE A O 1
ATOM 794 N N . ARG A 1 96 ? -9.339 -7.857 3.962 1.00 80.88 96 ARG A N 1
ATOM 795 C CA . ARG A 1 96 ? -8.556 -6.954 3.111 1.00 80.88 96 ARG A CA 1
ATOM 796 C C . ARG A 1 96 ? -8.945 -7.108 1.647 1.00 80.88 96 ARG A C 1
ATOM 798 O O . ARG A 1 96 ? -9.258 -6.120 0.996 1.00 80.88 96 ARG A O 1
ATOM 805 N N . ARG A 1 97 ? -8.995 -8.349 1.152 1.00 84.62 97 ARG A N 1
ATOM 806 C CA . ARG A 1 97 ? -9.370 -8.626 -0.242 1.00 84.62 97 ARG A CA 1
ATOM 807 C C . ARG A 1 97 ? -10.774 -8.145 -0.570 1.00 84.62 97 ARG A C 1
ATOM 809 O O . ARG A 1 97 ? -10.990 -7.629 -1.662 1.00 84.62 97 ARG A O 1
ATOM 816 N N . PHE A 1 98 ? -11.718 -8.315 0.347 1.00 90.44 98 PHE A N 1
ATOM 817 C CA . PHE A 1 98 ? -13.082 -7.842 0.174 1.00 90.44 98 PHE A CA 1
ATOM 818 C C . PHE A 1 98 ? -13.123 -6.317 0.055 1.00 90.44 98 PHE A C 1
ATOM 820 O O . PHE A 1 98 ? -13.679 -5.812 -0.916 1.00 90.44 98 PHE A O 1
ATOM 827 N N . LYS A 1 99 ? -12.447 -5.588 0.958 1.00 84.00 99 LYS A N 1
ATOM 828 C CA . LYS A 1 99 ? -12.318 -4.121 0.884 1.00 84.00 99 LYS A CA 1
ATOM 829 C C . LYS A 1 99 ? -11.677 -3.663 -0.430 1.00 84.00 99 LYS A C 1
ATOM 831 O O . LYS A 1 99 ? -12.255 -2.833 -1.123 1.00 84.00 99 LYS A O 1
ATOM 836 N N . ASP A 1 100 ? -10.563 -4.277 -0.829 1.00 79.19 100 ASP A N 1
ATOM 837 C CA . ASP A 1 100 ? -9.901 -3.978 -2.106 1.00 79.19 100 ASP A CA 1
ATOM 838 C C . ASP A 1 100 ? -10.820 -4.270 -3.309 1.00 79.19 100 ASP A C 1
ATOM 840 O O . ASP A 1 100 ? -10.780 -3.584 -4.332 1.00 79.19 100 ASP A O 1
ATOM 844 N N . THR A 1 101 ? -11.657 -5.305 -3.209 1.00 81.75 101 THR A N 1
ATOM 845 C CA . THR A 1 101 ? -12.599 -5.685 -4.267 1.00 81.75 101 THR A CA 1
ATOM 846 C C . THR A 1 101 ? -13.754 -4.699 -4.359 1.00 81.75 101 THR A C 1
ATOM 848 O O . THR A 1 101 ? -14.089 -4.312 -5.476 1.00 81.75 101 THR A O 1
ATOM 851 N N . LEU A 1 102 ? -14.309 -4.238 -3.231 1.00 87.19 102 LEU A N 1
ATOM 852 C CA . LEU A 1 102 ? -15.343 -3.195 -3.189 1.00 87.19 102 LEU A CA 1
ATOM 853 C C . LEU A 1 102 ? -14.911 -1.931 -3.937 1.00 87.19 102 LEU A C 1
ATOM 855 O O . LEU A 1 102 ? -15.708 -1.376 -4.692 1.00 87.19 102 LEU A O 1
ATOM 859 N N . ASP A 1 103 ? -13.651 -1.524 -3.767 1.00 83.00 103 ASP A N 1
ATOM 860 C CA . ASP A 1 103 ? -13.079 -0.354 -4.440 1.00 83.00 103 ASP A CA 1
ATOM 861 C C . ASP A 1 103 ? -12.957 -0.576 -5.950 1.00 83.00 103 ASP A C 1
ATOM 863 O O . ASP A 1 103 ? -13.317 0.283 -6.752 1.00 83.00 103 ASP A O 1
ATOM 867 N N . ARG A 1 104 ? -12.523 -1.771 -6.365 1.00 81.38 104 ARG A N 1
ATOM 868 C CA . ARG A 1 104 ? -12.407 -2.133 -7.789 1.00 81.38 104 ARG A CA 1
ATOM 869 C C . ARG A 1 104 ? -13.749 -2.210 -8.506 1.00 81.38 104 ARG A C 1
ATOM 871 O O . ARG A 1 104 ? -13.795 -2.005 -9.718 1.00 81.38 104 ARG A O 1
ATOM 878 N N . VAL A 1 105 ? -14.815 -2.573 -7.794 1.00 82.94 105 VAL A N 1
ATOM 879 C CA . VAL A 1 105 ? -16.149 -2.769 -8.378 1.00 82.94 105 VAL A CA 1
ATOM 880 C C . VAL A 1 105 ? -17.119 -1.626 -8.079 1.00 82.94 105 VAL A C 1
ATOM 882 O O . VAL A 1 105 ? -18.282 -1.734 -8.471 1.00 82.94 105 VAL A O 1
ATOM 885 N N . ASP 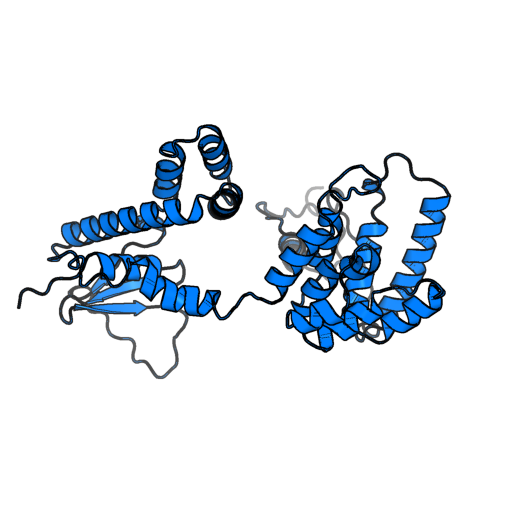A 1 106 ? -16.650 -0.549 -7.444 1.00 89.56 106 ASP A N 1
ATOM 886 C CA . ASP A 1 106 ? -17.433 0.644 -7.100 1.00 89.56 106 ASP A CA 1
ATOM 887 C C . ASP A 1 106 ? -18.692 0.304 -6.278 1.00 89.56 106 ASP A C 1
ATOM 889 O O . ASP A 1 106 ? -19.820 0.579 -6.676 1.00 89.56 106 ASP A O 1
ATOM 893 N N . LEU A 1 107 ? -18.499 -0.416 -5.165 1.00 88.44 107 LEU A N 1
ATOM 894 C CA . LEU A 1 107 ? -19.567 -0.808 -4.227 1.00 88.44 107 LEU A CA 1
ATOM 895 C C . LEU A 1 107 ? -19.282 -0.381 -2.778 1.00 88.44 107 LEU A C 1
ATOM 897 O O . LEU A 1 107 ? -19.977 -0.807 -1.855 1.00 88.44 107 LEU A O 1
ATOM 901 N N . ARG A 1 108 ? -18.267 0.464 -2.561 1.00 87.31 108 ARG A N 1
ATOM 902 C CA . ARG A 1 108 ? -17.835 0.881 -1.220 1.00 87.31 108 ARG A CA 1
ATOM 903 C C . ARG A 1 108 ? -18.948 1.600 -0.449 1.00 87.31 108 ARG A C 1
ATOM 905 O O . ARG A 1 108 ? -19.188 1.269 0.708 1.00 87.31 108 ARG A O 1
ATOM 912 N N . GLU A 1 109 ? -19.654 2.539 -1.076 1.00 83.44 109 GLU A N 1
ATOM 913 C CA . GLU A 1 109 ? -20.758 3.248 -0.411 1.00 83.44 109 GLU A CA 1
ATOM 914 C C . GLU A 1 109 ? -21.911 2.305 -0.049 1.00 83.44 109 GLU A C 1
ATOM 916 O O . GLU A 1 109 ? -22.427 2.361 1.067 1.00 83.44 109 GLU A O 1
ATOM 921 N N . GLU A 1 110 ? -22.304 1.411 -0.959 1.00 88.50 110 GLU A N 1
ATOM 922 C CA . GLU A 1 110 ? -23.374 0.435 -0.717 1.00 88.50 110 GLU A CA 1
ATOM 923 C C . GLU A 1 110 ? -23.025 -0.516 0.434 1.00 88.50 110 GLU A C 1
ATOM 925 O O . GLU A 1 110 ? -23.881 -0.805 1.275 1.00 88.50 110 GLU A O 1
ATOM 930 N N . TRP A 1 111 ? -21.763 -0.952 0.504 1.00 92.50 111 TRP A N 1
ATOM 931 C CA . TRP A 1 111 ? -21.249 -1.757 1.608 1.00 92.50 111 TRP A CA 1
ATOM 932 C C . TRP A 1 111 ? -21.373 -1.032 2.946 1.00 92.50 111 TRP A C 1
ATOM 934 O O . TRP A 1 111 ? -21.897 -1.609 3.894 1.00 92.50 111 TRP A O 1
ATOM 944 N N . TYR A 1 112 ? -20.959 0.233 3.037 1.00 84.69 112 TYR A N 1
ATOM 945 C CA . TYR A 1 112 ? -21.064 0.976 4.296 1.00 84.69 112 TYR A CA 1
ATOM 946 C C . TYR A 1 112 ? -22.514 1.151 4.748 1.00 84.69 112 TYR A C 1
ATOM 948 O O . TYR A 1 112 ? -22.822 0.892 5.905 1.00 84.69 112 TYR A O 1
ATOM 956 N N . HIS A 1 113 ? -23.436 1.458 3.832 1.00 85.00 113 HIS A N 1
ATOM 957 C CA . HIS A 1 113 ? -24.862 1.517 4.169 1.00 85.00 113 HIS A CA 1
ATOM 958 C C . HIS A 1 113 ? -25.416 0.168 4.642 1.00 85.00 113 HIS A C 1
ATOM 960 O O . HIS A 1 113 ? -26.329 0.129 5.470 1.00 85.00 113 HIS A O 1
ATOM 966 N N . HIS A 1 114 ? -24.923 -0.937 4.080 1.00 87.19 114 HIS A N 1
ATOM 967 C CA . HIS A 1 114 ? -25.293 -2.276 4.517 1.00 87.19 114 HIS A CA 1
ATOM 968 C C . HIS A 1 114 ? -24.769 -2.564 5.923 1.00 87.19 114 HIS A C 1
ATOM 970 O O . HIS A 1 114 ? -25.534 -2.959 6.802 1.00 87.19 114 HIS A O 1
ATOM 976 N N . ARG A 1 115 ? -23.478 -2.307 6.126 1.00 88.75 115 ARG A N 1
ATOM 977 C CA . ARG A 1 115 ? -22.772 -2.507 7.382 1.00 88.75 115 ARG A CA 1
ATOM 978 C C . ARG A 1 115 ? -23.404 -1.686 8.502 1.00 88.75 115 ARG A C 1
ATOM 980 O O . ARG A 1 115 ? -23.772 -2.255 9.518 1.00 88.75 115 ARG A O 1
ATOM 987 N N . ASP A 1 116 ? -23.639 -0.392 8.303 1.00 85.50 116 ASP A N 1
ATOM 988 C CA . ASP A 1 116 ? -24.225 0.480 9.330 1.00 85.50 116 ASP A CA 1
ATOM 989 C C . ASP A 1 116 ? -25.601 -0.026 9.792 1.00 85.50 116 ASP A C 1
ATOM 991 O O . ASP A 1 116 ? -25.907 -0.030 10.983 1.00 85.50 116 ASP A O 1
ATOM 995 N N . LYS A 1 117 ? -26.427 -0.531 8.865 1.00 85.44 117 LYS A N 1
ATOM 996 C CA . LYS A 1 117 ? -27.714 -1.157 9.213 1.00 85.44 117 LYS A CA 1
ATOM 997 C C . LYS A 1 117 ? -27.536 -2.428 10.036 1.00 85.44 117 LYS A C 1
ATOM 999 O O . LYS A 1 117 ? -28.318 -2.649 10.957 1.00 85.44 117 LYS A O 1
ATOM 1004 N N . ALA A 1 118 ? -26.539 -3.243 9.706 1.00 88.50 118 ALA A N 1
ATOM 1005 C CA . ALA A 1 118 ? -26.232 -4.450 10.457 1.00 88.50 118 ALA A CA 1
ATOM 1006 C C . ALA A 1 118 ? -25.751 -4.115 11.881 1.00 88.50 118 ALA A C 1
ATOM 1008 O O . ALA A 1 118 ? -26.254 -4.699 12.834 1.00 88.50 118 ALA A O 1
ATOM 1009 N N . TYR A 1 119 ? -24.899 -3.099 12.057 1.00 88.38 119 TYR A N 1
ATOM 1010 C CA . TYR A 1 119 ? -24.489 -2.634 13.390 1.00 88.38 119 TYR A CA 1
ATOM 1011 C C . TYR A 1 119 ? -25.651 -2.085 14.220 1.00 88.38 119 TYR A C 1
ATOM 1013 O O . TYR A 1 119 ? -25.708 -2.333 15.420 1.00 88.38 119 TYR A O 1
ATOM 1021 N N . ILE A 1 120 ? -26.605 -1.378 13.607 1.00 88.38 120 ILE A N 1
ATOM 1022 C CA . ILE A 1 120 ? -27.824 -0.946 14.310 1.00 88.38 120 ILE A CA 1
ATOM 1023 C C . ILE A 1 120 ? -28.635 -2.155 14.797 1.00 88.38 120 ILE A C 1
ATOM 1025 O O . ILE A 1 120 ? -29.237 -2.092 15.871 1.00 88.38 120 ILE A O 1
ATOM 1029 N N . GLU A 1 121 ? -28.675 -3.245 14.026 1.00 88.94 121 GLU A N 1
ATOM 1030 C CA . GLU A 1 121 ? -29.351 -4.472 14.452 1.00 88.94 121 GLU A CA 1
ATOM 1031 C C . GLU A 1 121 ? -28.622 -5.123 15.628 1.00 88.94 121 GLU A C 1
ATOM 1033 O O . GLU A 1 121 ? -29.253 -5.397 16.645 1.00 88.94 121 GLU A O 1
ATOM 1038 N N . VAL A 1 122 ? -27.295 -5.255 15.554 1.00 90.00 122 VAL A N 1
ATOM 1039 C CA . VAL A 1 122 ? -26.476 -5.777 16.661 1.00 90.00 122 VAL A CA 1
ATOM 1040 C C . VAL A 1 122 ? -26.645 -4.920 17.920 1.00 90.00 122 VAL A C 1
ATOM 1042 O O . VAL A 1 122 ? -26.861 -5.443 19.014 1.00 90.00 122 VAL A O 1
ATOM 1045 N N . ALA A 1 123 ? -26.648 -3.593 17.776 1.00 90.56 123 ALA A N 1
ATOM 1046 C CA . ALA A 1 123 ? -26.915 -2.665 18.868 1.00 90.56 123 ALA A CA 1
ATOM 1047 C C . ALA A 1 123 ? -28.304 -2.874 19.483 1.00 90.56 123 ALA A C 1
ATOM 1049 O O . ALA A 1 123 ? -28.463 -2.826 20.707 1.00 90.56 123 ALA A O 1
ATOM 1050 N N . ARG A 1 124 ? -29.319 -3.138 18.652 1.00 89.44 124 ARG A N 1
ATOM 1051 C CA . ARG A 1 124 ? -30.677 -3.435 19.112 1.00 89.44 124 ARG A CA 1
ATOM 1052 C C . ARG A 1 124 ? -30.727 -4.740 19.887 1.00 89.44 124 ARG A C 1
ATOM 1054 O O . ARG A 1 124 ? -31.303 -4.767 20.973 1.00 89.44 124 ARG A O 1
ATOM 1061 N N . GLU A 1 125 ? -30.143 -5.800 19.342 1.00 91.62 125 GLU A N 1
ATOM 1062 C CA . GLU A 1 125 ? -30.089 -7.114 19.979 1.00 91.62 125 GLU A CA 1
ATOM 1063 C C . GLU A 1 125 ? -29.371 -7.043 21.324 1.00 91.62 125 GLU A C 1
ATOM 1065 O O . GLU A 1 125 ? -29.879 -7.556 22.323 1.00 91.62 125 GLU A O 1
ATOM 1070 N N . TRP A 1 126 ? -28.251 -6.321 21.384 1.00 93.94 126 TRP A N 1
ATOM 1071 C CA . TRP A 1 126 ? -27.529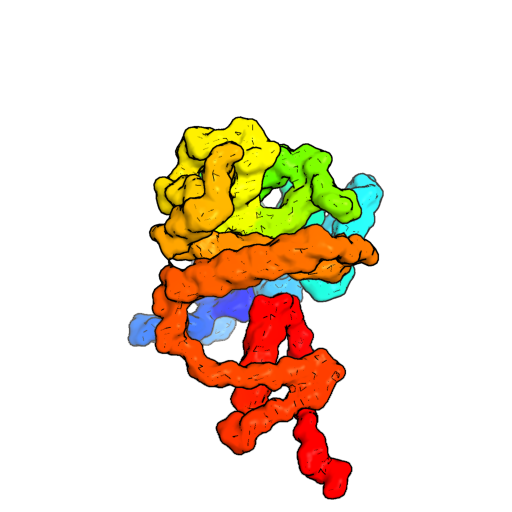 -6.069 22.624 1.00 93.94 126 TRP A CA 1
ATOM 1072 C C . TRP A 1 126 ? -28.379 -5.295 23.639 1.00 93.94 126 TRP A C 1
ATOM 1074 O O . TRP A 1 126 ? -28.443 -5.694 24.802 1.00 93.94 126 TRP A O 1
ATOM 1084 N N . CYS A 1 127 ? -29.095 -4.243 23.224 1.00 91.06 127 CYS A N 1
ATOM 1085 C CA . CYS A 1 127 ? -29.985 -3.516 24.132 1.00 91.06 127 CYS A CA 1
ATOM 1086 C C . CYS A 1 127 ? -31.115 -4.412 24.661 1.00 91.06 127 CYS A C 1
ATOM 1088 O O . CYS A 1 127 ? -31.407 -4.385 25.853 1.00 91.06 127 CYS A O 1
ATOM 1090 N N . VAL A 1 128 ? -31.738 -5.225 23.798 1.00 92.00 128 VAL A N 1
ATOM 1091 C CA . VAL A 1 128 ? -32.806 -6.162 24.192 1.00 92.00 128 VAL A CA 1
ATOM 1092 C C . VAL A 1 128 ? -32.282 -7.207 25.173 1.00 92.00 128 VAL A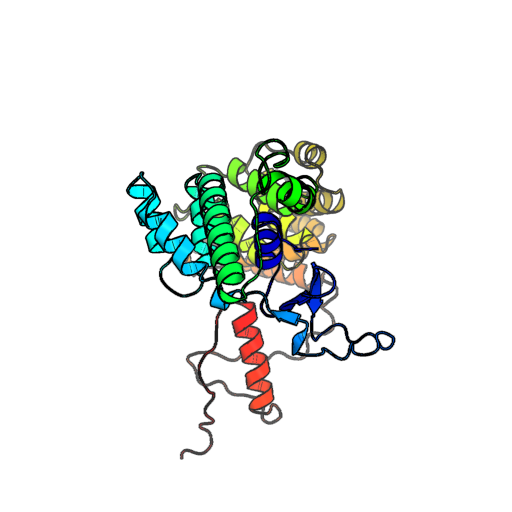 C 1
ATOM 1094 O O . VAL A 1 128 ? -32.913 -7.437 26.202 1.00 92.00 128 VAL A O 1
ATOM 1097 N N . LYS A 1 129 ? -31.123 -7.809 24.880 1.00 92.62 129 LYS A N 1
ATOM 1098 C CA . LYS A 1 129 ? -30.473 -8.823 25.725 1.00 92.62 129 LYS A CA 1
ATOM 1099 C C . LYS A 1 129 ? -30.175 -8.302 27.132 1.00 92.62 129 LYS A C 1
ATOM 1101 O O . LYS A 1 129 ? -30.259 -9.067 28.085 1.00 92.62 129 LYS A O 1
ATOM 1106 N N . ASN A 1 130 ? -29.845 -7.019 27.244 1.00 90.50 130 ASN A N 1
ATOM 1107 C CA . ASN A 1 130 ? -29.462 -6.364 28.492 1.00 90.50 130 ASN A CA 1
ATOM 1108 C C . ASN A 1 130 ? -30.592 -5.529 29.124 1.00 90.50 130 ASN A C 1
ATOM 1110 O O . ASN A 1 130 ? -30.342 -4.755 30.044 1.00 90.50 130 ASN A O 1
ATOM 1114 N N . GLU A 1 131 ? -31.826 -5.649 28.622 1.00 91.12 131 GLU A N 1
ATOM 1115 C CA . GLU A 1 131 ? -33.005 -4.912 29.107 1.00 91.12 131 GLU A CA 1
ATOM 1116 C C . GLU A 1 131 ? -32.848 -3.370 29.086 1.00 91.12 131 GLU A C 1
ATOM 1118 O O . GLU A 1 131 ? -33.491 -2.636 29.841 1.00 91.12 131 GLU A O 1
ATOM 1123 N N . ILE A 1 132 ? -32.023 -2.851 28.172 1.00 90.19 132 ILE A N 1
ATOM 1124 C CA . ILE A 1 132 ? -31.761 -1.419 27.996 1.00 90.19 132 ILE A CA 1
ATOM 1125 C C . ILE A 1 132 ? -32.836 -0.812 27.088 1.00 90.19 132 ILE A C 1
ATOM 1127 O O . ILE A 1 132 ? -33.088 -1.274 25.975 1.00 90.19 132 ILE A O 1
ATOM 1131 N N . SER A 1 133 ? -33.469 0.274 27.537 1.00 91.88 133 SER A N 1
ATOM 1132 C CA . SER A 1 133 ? -34.401 1.038 26.698 1.00 91.88 133 SER A CA 1
ATOM 1133 C C . SER A 1 133 ? -33.652 1.766 25.578 1.00 91.88 133 SER A C 1
ATOM 1135 O O . SER A 1 133 ? -32.652 2.428 25.840 1.00 91.88 133 SER A O 1
ATOM 1137 N N . TYR A 1 134 ? -34.160 1.730 24.345 1.00 91.88 134 TYR A N 1
ATOM 1138 C CA . TYR A 1 134 ? -33.505 2.372 23.200 1.00 91.88 134 TYR A CA 1
ATOM 1139 C C . TYR A 1 134 ? -34.475 3.130 22.287 1.00 91.88 134 TYR A C 1
ATOM 1141 O O . TYR A 1 134 ? -35.694 2.934 22.332 1.00 91.88 134 TYR A O 1
ATOM 1149 N N . LYS A 1 135 ? -33.927 4.019 21.452 1.00 92.81 135 LYS A N 1
ATOM 1150 C CA . LYS A 1 135 ? -34.631 4.746 20.383 1.00 92.81 135 LYS A CA 1
ATOM 1151 C C . LYS A 1 135 ? -33.755 4.872 19.137 1.00 92.81 135 LYS A C 1
ATOM 1153 O O . LYS A 1 135 ? -32.550 4.679 19.200 1.00 92.81 135 LYS A O 1
ATOM 1158 N N . MET A 1 136 ? -34.385 5.241 18.027 1.00 88.50 136 MET A N 1
ATOM 1159 C CA . MET A 1 136 ? -33.701 5.737 16.829 1.00 88.50 136 MET A CA 1
ATOM 1160 C C . MET A 1 136 ? -33.649 7.267 16.871 1.00 88.50 136 MET A C 1
ATOM 1162 O O . MET A 1 136 ? -34.586 7.901 17.382 1.00 88.50 136 MET A O 1
ATOM 1166 N N . LYS A 1 137 ? -32.598 7.868 16.316 1.00 84.50 137 LYS A N 1
ATOM 1167 C CA . LYS A 1 137 ? -32.539 9.314 16.064 1.00 84.50 137 LYS A CA 1
ATOM 1168 C C . LYS A 1 137 ? -33.592 9.681 15.005 1.00 84.50 137 LYS A C 1
ATOM 1170 O O . LYS A 1 137 ? -33.906 8.899 14.107 1.00 84.50 137 LYS A O 1
ATOM 1175 N N . LYS A 1 138 ? -34.205 10.867 15.104 1.00 74.31 138 LYS A N 1
ATOM 1176 C CA . LYS A 1 138 ? -35.131 11.346 14.054 1.00 74.31 138 LYS A CA 1
ATOM 1177 C C . LYS A 1 138 ? -34.347 11.656 12.779 1.00 74.31 138 LYS A C 1
ATOM 1179 O O . LYS A 1 138 ? -33.250 12.187 12.878 1.00 74.31 138 LYS A O 1
ATOM 1184 N N . GLU A 1 139 ? -34.935 11.476 11.594 1.00 56.66 139 GLU A N 1
ATOM 1185 C CA . GLU A 1 139 ? -34.277 11.786 10.303 1.00 56.66 139 GLU A CA 1
ATOM 1186 C C . GLU A 1 139 ? -33.704 13.217 10.218 1.00 56.66 139 GLU A C 1
ATOM 1188 O O . GLU A 1 139 ? -32.694 13.440 9.564 1.00 56.66 139 GLU A O 1
ATOM 1193 N N . SER A 1 140 ? -34.307 14.195 10.906 1.00 42.75 140 SER A N 1
ATOM 1194 C CA . SER A 1 140 ? -33.813 15.582 10.980 1.00 42.75 140 SER A CA 1
ATOM 1195 C C . SER A 1 140 ? -32.660 15.798 11.973 1.00 42.75 140 SER A C 1
ATOM 1197 O O . SER A 1 140 ? -31.970 16.812 11.906 1.00 42.75 140 SER A O 1
ATOM 1199 N N . GLU A 1 141 ? -32.501 14.885 12.932 1.00 49.41 141 GLU A N 1
ATOM 1200 C CA . GLU A 1 141 ? -31.423 14.840 13.932 1.00 49.41 141 GLU A CA 1
ATOM 1201 C C . GLU A 1 141 ? -30.294 13.892 13.491 1.00 49.41 141 GLU A C 1
ATOM 1203 O O . GLU A 1 141 ? -29.156 14.056 13.927 1.00 49.41 141 GLU A O 1
ATOM 1208 N N . CYS A 1 142 ? -30.573 12.987 12.544 1.00 45.12 142 CYS A N 1
ATOM 1209 C CA . CYS A 1 142 ? -29.589 12.416 11.633 1.00 45.12 142 CYS A CA 1
ATOM 1210 C C . CYS A 1 142 ? -29.030 13.545 10.763 1.00 45.12 142 CYS A C 1
ATOM 1212 O O . CYS A 1 142 ? -29.422 13.732 9.611 1.00 45.12 142 CYS A O 1
ATOM 1214 N N . ARG A 1 143 ? -28.096 14.331 11.299 1.00 39.91 143 ARG A N 1
ATOM 1215 C CA . ARG A 1 143 ? -27.213 15.129 10.452 1.00 39.91 143 ARG A CA 1
ATOM 1216 C C . ARG A 1 143 ? -26.482 14.165 9.515 1.00 39.91 143 ARG A C 1
ATOM 1218 O O . ARG A 1 143 ? -25.489 13.567 9.892 1.00 39.91 143 ARG A O 1
ATOM 1225 N N . THR A 1 144 ? -26.987 14.046 8.285 1.00 37.47 144 THR A N 1
ATOM 1226 C CA . THR A 1 144 ? -26.287 13.472 7.125 1.00 37.47 144 THR A CA 1
ATOM 1227 C C . THR A 1 144 ? -25.778 12.038 7.319 1.00 37.47 144 THR A C 1
ATOM 1229 O O . THR A 1 144 ? -24.624 11.751 7.050 1.00 37.47 144 THR A O 1
ATOM 1232 N N . GLY A 1 145 ? -26.648 11.116 7.740 1.00 38.72 145 GLY A N 1
ATOM 1233 C CA . GLY A 1 145 ? -26.271 9.713 7.934 1.00 38.72 145 GLY A CA 1
ATOM 1234 C C . GLY A 1 145 ? -25.230 9.528 9.044 1.00 38.72 145 GLY A C 1
ATOM 1235 O O . GLY A 1 145 ? -24.461 10.424 9.380 1.00 38.72 145 GLY A O 1
ATOM 1236 N N . ILE A 1 146 ? -25.185 8.334 9.617 1.00 46.53 146 ILE A N 1
ATOM 1237 C CA . ILE A 1 146 ? -24.101 7.906 10.524 1.00 46.53 146 ILE A CA 1
ATOM 1238 C C . ILE A 1 146 ? -22.726 8.127 9.853 1.00 46.53 146 ILE A C 1
ATOM 1240 O O . ILE A 1 146 ? -21.722 8.419 10.494 1.00 46.53 146 ILE A O 1
ATOM 1244 N N . THR A 1 147 ? -22.744 8.181 8.524 1.00 46.81 147 THR A N 1
ATOM 1245 C CA . THR A 1 147 ? -21.689 8.629 7.637 1.00 46.81 147 THR A CA 1
ATOM 1246 C C . THR A 1 147 ? -21.159 10.041 7.868 1.00 46.81 147 THR A C 1
ATOM 1248 O O . THR A 1 147 ? -19.983 10.195 7.679 1.00 46.81 147 THR A O 1
ATOM 1251 N N . ALA A 1 148 ? -21.860 11.106 8.272 1.00 39.19 148 ALA A N 1
ATOM 1252 C CA . ALA A 1 148 ? -21.242 12.449 8.172 1.00 39.19 148 ALA A CA 1
ATOM 1253 C C . ALA A 1 148 ? -20.401 12.933 9.355 1.00 39.19 148 ALA A C 1
ATOM 1255 O O . ALA A 1 148 ? -19.553 13.791 9.127 1.00 39.19 148 ALA A O 1
ATOM 1256 N N . ASP A 1 149 ? -20.604 12.443 10.580 1.00 36.72 149 ASP A N 1
ATOM 1257 C CA . ASP A 1 149 ? -19.714 12.753 11.717 1.00 36.72 149 ASP A CA 1
ATOM 1258 C C . ASP A 1 149 ? -18.648 11.664 11.907 1.00 36.72 149 ASP A C 1
ATOM 1260 O O . ASP A 1 149 ? -17.495 11.994 12.202 1.00 36.72 149 ASP A O 1
ATOM 1264 N N . ALA A 1 150 ? -18.964 10.404 11.571 1.00 39.22 150 ALA A N 1
ATOM 1265 C CA . ALA A 1 150 ? -17.949 9.389 11.310 1.00 39.22 150 ALA A CA 1
ATOM 1266 C C . ALA A 1 150 ? -17.122 9.761 10.071 1.00 39.22 150 ALA A C 1
ATOM 1268 O O . ALA A 1 150 ? -15.911 9.690 10.159 1.00 39.22 150 ALA A O 1
ATOM 1269 N N . GLN A 1 151 ? -17.692 10.308 8.986 1.00 40.62 151 GLN A N 1
ATOM 1270 C CA . GLN A 1 151 ? -16.920 10.979 7.927 1.00 40.62 151 GLN A CA 1
ATOM 1271 C C . GLN A 1 151 ? -16.301 12.282 8.456 1.00 40.62 151 GLN A C 1
ATOM 1273 O O . GLN A 1 151 ? -15.136 12.506 8.226 1.00 40.62 151 GLN A O 1
ATOM 1278 N N . ARG A 1 152 ? -16.895 13.159 9.267 1.00 39.12 152 ARG A N 1
ATOM 1279 C CA . ARG A 1 152 ? -16.116 14.328 9.757 1.00 39.12 152 ARG A CA 1
ATOM 1280 C C . ARG A 1 152 ? -14.993 13.978 10.729 1.00 39.12 152 ARG A C 1
ATOM 1282 O O . ARG A 1 152 ? -14.199 14.861 11.004 1.00 39.12 152 ARG A O 1
ATOM 1289 N N . LYS A 1 153 ? -14.867 12.746 11.228 1.00 35.97 153 LYS A N 1
ATOM 1290 C CA . LYS A 1 153 ? -13.685 12.292 11.987 1.00 35.97 153 LYS A CA 1
ATOM 1291 C C . LYS A 1 153 ? -12.799 11.321 11.202 1.00 35.97 153 LYS A C 1
ATOM 1293 O O . LYS A 1 153 ? -11.587 11.435 11.275 1.00 35.97 153 LYS A O 1
ATOM 1298 N N . GLN A 1 154 ? -13.364 10.454 10.372 1.00 34.62 154 GLN A N 1
ATOM 1299 C CA . GLN A 1 154 ? -12.663 9.502 9.502 1.00 34.62 154 GLN A CA 1
ATOM 1300 C C . GLN A 1 154 ? -12.298 10.138 8.155 1.00 34.62 154 GLN A C 1
ATOM 1302 O O . GLN A 1 154 ? -11.203 9.931 7.667 1.00 34.62 154 GLN A O 1
ATOM 1307 N N . THR A 1 155 ? -13.136 11.016 7.621 1.00 34.91 155 THR A N 1
ATOM 1308 C CA . THR A 1 155 ? -12.907 11.966 6.511 1.00 34.91 155 THR A CA 1
ATOM 1309 C C . THR A 1 155 ? -12.374 13.323 6.972 1.00 34.91 155 THR A C 1
ATOM 1311 O O . THR A 1 155 ? -11.760 13.970 6.156 1.00 34.91 155 THR A O 1
ATOM 1314 N N . ALA A 1 156 ? -12.398 13.763 8.238 1.00 32.84 156 ALA A N 1
ATOM 1315 C CA . ALA A 1 156 ? -11.385 14.776 8.620 1.00 32.84 156 ALA A CA 1
ATOM 1316 C C . ALA A 1 156 ? -9.983 14.163 8.658 1.00 32.84 156 ALA A C 1
ATOM 1318 O O . ALA A 1 156 ? -9.018 14.868 8.403 1.00 32.84 156 ALA A O 1
ATOM 1319 N N . VAL A 1 157 ? -9.867 12.852 8.884 1.00 34.53 157 VAL A N 1
ATOM 1320 C CA . VAL A 1 157 ? -8.610 12.120 8.691 1.00 34.53 157 VAL A CA 1
ATOM 1321 C C . VAL A 1 157 ? -8.355 11.808 7.199 1.00 34.53 157 VAL A C 1
ATOM 1323 O O . VAL A 1 157 ? -7.206 11.838 6.777 1.00 34.53 157 VAL A O 1
ATOM 1326 N N . HIS A 1 158 ? -9.389 11.618 6.363 1.00 36.09 158 HIS A N 1
ATOM 1327 C CA . HIS A 1 158 ? -9.239 11.232 4.942 1.00 36.09 158 HIS A CA 1
ATOM 1328 C C . HIS A 1 158 ? -9.379 12.376 3.901 1.00 36.09 158 HIS A C 1
ATOM 1330 O O . HIS A 1 158 ? -8.825 12.274 2.812 1.00 36.09 158 HIS A O 1
ATOM 1336 N N . GLU A 1 159 ? -10.051 13.486 4.211 1.00 33.22 159 GLU A N 1
ATOM 1337 C CA . GLU A 1 159 ? -10.059 14.763 3.457 1.00 33.22 159 GLU A CA 1
ATOM 1338 C C . GLU A 1 159 ? -9.013 15.758 3.994 1.00 33.22 159 GLU A C 1
ATOM 1340 O O . GLU A 1 159 ? -8.726 16.740 3.315 1.00 33.22 159 GLU A O 1
ATOM 1345 N N . SER A 1 160 ? -8.364 15.496 5.143 1.00 37.47 160 SER A N 1
ATOM 1346 C CA . SER A 1 160 ? -7.077 16.141 5.498 1.00 37.47 160 SER A CA 1
ATOM 1347 C C . SER A 1 160 ? -5.862 15.229 5.316 1.00 37.47 160 SER A C 1
ATOM 1349 O O . SER A 1 160 ? -4.806 15.490 5.886 1.00 37.47 160 SER A O 1
ATOM 1351 N N . GLY A 1 161 ? -5.966 14.189 4.488 1.00 34.97 161 GLY A N 1
ATOM 1352 C CA . GLY A 1 161 ? -4.848 13.275 4.298 1.00 34.97 161 GLY A CA 1
ATOM 1353 C C . GLY A 1 161 ? -4.996 12.340 3.111 1.00 34.97 161 GLY A C 1
ATOM 1354 O O . GLY A 1 161 ? -4.969 11.128 3.290 1.00 34.97 161 GLY A O 1
ATOM 1355 N N . ASN A 1 162 ? -5.054 12.869 1.884 1.00 48.94 162 ASN A N 1
ATOM 1356 C CA . ASN A 1 162 ? -4.432 12.119 0.790 1.00 48.94 162 ASN A CA 1
ATOM 1357 C C . ASN A 1 162 ? -2.959 11.974 1.188 1.00 48.94 162 ASN A C 1
ATOM 1359 O O . ASN A 1 162 ? -2.200 12.932 1.026 1.00 48.94 162 ASN A O 1
ATOM 1363 N N . CYS A 1 163 ? -2.556 10.840 1.779 1.00 70.31 163 CYS A N 1
ATOM 1364 C CA . CYS A 1 163 ? -1.139 10.644 2.062 1.00 70.31 163 CYS A CA 1
ATOM 1365 C C . CYS A 1 163 ? -0.399 10.768 0.726 1.00 70.31 163 CYS A C 1
ATOM 1367 O O . CYS A 1 163 ? -0.883 10.296 -0.312 1.00 70.31 163 CYS A O 1
ATOM 1369 N N . MET A 1 164 ? 0.737 11.463 0.721 1.00 84.88 164 MET A N 1
ATOM 1370 C CA . MET A 1 164 ? 1.437 11.789 -0.524 1.00 84.88 164 MET A CA 1
ATOM 1371 C C . MET A 1 164 ? 1.802 10.528 -1.321 1.00 84.88 164 MET A C 1
ATOM 1373 O O . MET A 1 164 ? 1.836 10.563 -2.549 1.00 84.88 164 MET A O 1
ATOM 1377 N N . LEU A 1 165 ? 1.957 9.391 -0.637 1.00 80.00 165 LEU A N 1
ATOM 1378 C CA . LEU A 1 165 ? 2.119 8.074 -1.244 1.00 80.00 165 LEU A CA 1
ATOM 1379 C C . LEU A 1 165 ? 0.899 7.610 -2.052 1.00 80.00 165 LEU A C 1
ATOM 1381 O O . LEU A 1 165 ? 1.065 7.133 -3.170 1.00 80.00 165 LEU A O 1
ATOM 1385 N N . SER A 1 166 ? -0.324 7.789 -1.548 1.00 74.56 166 SER A N 1
ATOM 1386 C CA . SER A 1 166 ? -1.543 7.437 -2.296 1.00 74.56 166 SER A CA 1
ATOM 1387 C C . SER A 1 166 ? -1.665 8.268 -3.572 1.00 74.56 166 SER A C 1
ATOM 1389 O O . SER A 1 166 ? -1.961 7.734 -4.641 1.00 74.56 166 SER A O 1
ATOM 1391 N N . LYS A 1 167 ? -1.347 9.567 -3.481 1.00 81.50 167 LYS A N 1
ATOM 1392 C CA . LYS A 1 167 ? -1.309 10.461 -4.643 1.00 81.50 167 LYS A CA 1
ATOM 1393 C C . LYS A 1 167 ? -0.244 10.031 -5.658 1.00 81.50 167 LYS A C 1
ATOM 1395 O O . LYS A 1 167 ? -0.513 10.002 -6.856 1.00 81.50 167 LYS A O 1
ATOM 1400 N N . ALA A 1 168 ? 0.940 9.644 -5.187 1.00 85.81 168 ALA A N 1
ATOM 1401 C CA . ALA A 1 168 ? 2.021 9.135 -6.027 1.00 85.81 168 ALA A CA 1
ATOM 1402 C C . ALA A 1 168 ? 1.623 7.852 -6.781 1.00 85.81 168 ALA A C 1
ATOM 1404 O O . ALA A 1 168 ? 1.858 7.744 -7.984 1.00 85.81 168 ALA A O 1
ATOM 1405 N N . ILE A 1 169 ? 0.952 6.916 -6.100 1.00 76.25 169 ILE A N 1
ATOM 1406 C CA . ILE A 1 169 ? 0.437 5.676 -6.700 1.00 76.25 169 ILE A CA 1
ATOM 1407 C C . ILE A 1 169 ? -0.594 5.979 -7.792 1.00 76.25 169 ILE A C 1
ATOM 1409 O O . ILE A 1 169 ? -0.550 5.370 -8.865 1.00 76.25 169 ILE A O 1
ATOM 1413 N N . GLU A 1 170 ? -1.510 6.919 -7.550 1.00 76.12 170 GLU A N 1
ATOM 1414 C CA . GLU A 1 170 ? -2.511 7.324 -8.540 1.00 76.12 170 GLU A CA 1
ATOM 1415 C C . GLU A 1 170 ? -1.853 7.922 -9.792 1.00 76.12 170 GLU A C 1
ATOM 1417 O O . GLU A 1 170 ? -2.209 7.553 -10.916 1.00 76.12 170 GLU A O 1
ATOM 1422 N N . ILE A 1 171 ? -0.871 8.807 -9.601 1.00 81.69 171 ILE A N 1
ATOM 1423 C CA . ILE A 1 171 ? -0.109 9.426 -10.687 1.00 81.69 171 ILE A CA 1
ATOM 1424 C C . ILE A 1 171 ? 0.603 8.354 -11.516 1.00 81.69 171 ILE A C 1
ATOM 1426 O O . ILE A 1 171 ? 0.381 8.284 -12.724 1.00 81.69 171 ILE A O 1
ATOM 1430 N N . ALA A 1 172 ? 1.384 7.476 -10.880 1.00 80.12 172 ALA A N 1
ATOM 1431 C CA . ALA A 1 172 ? 2.122 6.418 -11.569 1.00 80.12 172 ALA A CA 1
ATOM 1432 C C . ALA A 1 172 ? 1.196 5.456 -12.328 1.00 80.12 172 ALA A C 1
ATOM 1434 O O . ALA A 1 172 ? 1.458 5.102 -13.479 1.00 80.12 172 ALA A O 1
ATOM 1435 N N . SER A 1 173 ? 0.067 5.079 -11.719 1.00 74.81 173 SER A N 1
ATOM 1436 C CA . SER A 1 173 ? -0.916 4.179 -12.333 1.00 74.81 173 SER A CA 1
ATOM 1437 C C . SER A 1 173 ? -1.532 4.772 -13.599 1.00 74.81 173 SER A C 1
ATOM 1439 O O . SER A 1 173 ? -1.722 4.059 -14.584 1.00 74.81 173 SER A O 1
ATOM 1441 N N . LYS A 1 174 ? -1.835 6.077 -13.590 1.00 75.56 174 LYS A N 1
ATOM 1442 C CA . LYS A 1 174 ? -2.338 6.788 -14.773 1.00 75.56 174 LYS A CA 1
ATOM 1443 C C . LYS A 1 174 ? -1.252 6.961 -15.829 1.00 75.56 174 LYS A C 1
ATOM 1445 O O . LYS A 1 174 ? -1.533 6.778 -17.010 1.00 75.56 174 LYS A O 1
ATOM 1450 N N . ALA A 1 175 ? -0.038 7.304 -15.409 1.00 79.94 175 ALA A N 1
ATOM 1451 C CA . ALA A 1 175 ? 1.077 7.598 -16.300 1.00 79.94 175 ALA A CA 1
ATOM 1452 C C . ALA A 1 175 ? 1.509 6.356 -17.104 1.00 79.94 175 ALA A C 1
ATOM 1454 O O . ALA A 1 175 ? 1.679 6.438 -18.317 1.00 79.94 175 ALA A O 1
ATOM 1455 N N . HIS A 1 176 ? 1.566 5.189 -16.455 1.00 77.12 176 HIS A N 1
ATOM 1456 C CA . HIS A 1 176 ? 1.927 3.911 -17.083 1.00 77.12 176 HIS A CA 1
ATOM 1457 C C . HIS A 1 176 ? 0.718 3.104 -17.600 1.00 77.12 176 HIS A C 1
ATOM 1459 O O . HIS A 1 176 ? 0.843 1.918 -17.929 1.00 77.12 176 HIS A O 1
ATOM 1465 N N . ALA A 1 177 ? -0.477 3.702 -17.670 1.00 74.88 177 ALA A N 1
ATOM 1466 C CA . ALA A 1 177 ? -1.677 3.009 -18.127 1.00 74.88 177 ALA A CA 1
ATOM 1467 C C . ALA A 1 177 ? -1.522 2.526 -19.582 1.00 74.88 177 ALA A C 1
ATOM 1469 O O . ALA A 1 177 ? -1.311 3.309 -20.505 1.00 74.88 177 ALA A O 1
ATOM 1470 N N . GLY A 1 178 ? -1.654 1.213 -19.794 1.00 70.94 178 GLY A N 1
ATOM 1471 C CA . GLY A 1 178 ? -1.491 0.587 -21.111 1.00 70.94 178 GLY A CA 1
ATOM 1472 C C . GLY A 1 178 ? -0.038 0.317 -21.524 1.00 70.94 178 GLY A C 1
ATOM 1473 O O . GLY A 1 178 ? 0.175 -0.290 -22.572 1.00 70.94 178 GLY A O 1
ATOM 1474 N N . GLN A 1 179 ? 0.949 0.700 -20.709 1.00 73.06 179 GLN A N 1
ATOM 1475 C CA . GLN A 1 179 ? 2.349 0.331 -20.911 1.00 73.06 179 GLN A CA 1
ATOM 1476 C C . GLN A 1 179 ? 2.578 -1.123 -20.484 1.00 73.06 179 GLN A C 1
ATOM 1478 O O . GLN A 1 179 ? 2.065 -1.582 -19.457 1.00 73.06 179 GLN A O 1
ATOM 1483 N N . VAL A 1 180 ? 3.371 -1.850 -21.269 1.00 72.81 180 VAL A N 1
ATOM 1484 C CA . VAL A 1 180 ? 3.772 -3.231 -20.980 1.00 72.81 180 VAL A CA 1
ATOM 1485 C C . VAL A 1 180 ? 5.286 -3.333 -20.872 1.00 72.81 180 VAL A C 1
ATOM 1487 O O . VAL A 1 180 ? 6.016 -2.614 -21.555 1.00 72.81 180 VAL A O 1
ATOM 1490 N N . ASP A 1 181 ? 5.758 -4.230 -20.014 1.00 74.44 181 ASP A N 1
ATOM 1491 C CA . ASP A 1 181 ? 7.170 -4.565 -19.904 1.00 74.44 181 ASP A CA 1
ATOM 1492 C C . ASP A 1 181 ? 7.642 -5.463 -21.066 1.00 74.44 181 ASP A C 1
ATOM 1494 O O . ASP A 1 181 ? 6.883 -5.856 -21.958 1.00 74.44 181 ASP A O 1
ATOM 1498 N N . LYS A 1 182 ? 8.931 -5.823 -21.054 1.00 68.19 182 LYS A N 1
ATOM 1499 C CA . LYS A 1 182 ? 9.536 -6.698 -22.076 1.00 68.19 182 LYS A CA 1
ATOM 1500 C C . LYS A 1 182 ? 8.950 -8.117 -22.095 1.00 68.19 182 LYS A C 1
ATOM 1502 O O . LYS A 1 182 ? 9.127 -8.817 -23.089 1.00 68.19 182 LYS A O 1
ATOM 1507 N N . GLY A 1 183 ? 8.297 -8.542 -21.013 1.00 63.47 183 GLY A N 1
ATOM 1508 C CA . GLY A 1 183 ? 7.601 -9.820 -20.880 1.00 63.47 183 GLY A CA 1
ATOM 1509 C C . GLY A 1 183 ? 6.109 -9.749 -21.224 1.00 63.47 183 GLY A C 1
ATOM 1510 O O . GLY A 1 183 ? 5.436 -10.776 -21.183 1.00 63.47 183 GLY A O 1
ATOM 1511 N N . GLY A 1 184 ? 5.586 -8.569 -21.576 1.00 65.19 184 GLY A N 1
ATOM 1512 C CA . GLY A 1 184 ? 4.178 -8.346 -21.904 1.00 65.19 184 GLY A CA 1
ATOM 1513 C C . GLY A 1 184 ? 3.258 -8.135 -20.695 1.00 65.19 184 GLY A C 1
ATOM 1514 O O . GLY A 1 184 ? 2.043 -8.070 -20.877 1.00 65.19 184 GLY A O 1
ATOM 1515 N N . SER A 1 185 ? 3.800 -8.022 -19.479 1.00 65.25 185 SER A N 1
ATOM 1516 C CA . SER A 1 185 ? 3.020 -7.716 -18.270 1.00 65.25 185 SER A CA 1
ATOM 1517 C C . SER A 1 185 ? 2.816 -6.204 -18.108 1.00 65.25 185 SER A C 1
ATOM 1519 O O . SER A 1 185 ? 3.630 -5.433 -18.613 1.00 65.25 185 SER A O 1
ATOM 1521 N N . PRO A 1 186 ? 1.764 -5.736 -17.405 1.00 64.62 186 PRO A N 1
ATOM 1522 C CA . PRO A 1 186 ? 1.568 -4.308 -17.148 1.00 64.62 186 PRO A CA 1
ATOM 1523 C C . PRO A 1 186 ? 2.778 -3.674 -16.447 1.00 64.62 186 PRO A C 1
ATOM 1525 O O . PRO A 1 186 ? 3.204 -4.152 -15.395 1.00 64.62 186 PRO A O 1
ATOM 1528 N N . TYR A 1 187 ? 3.302 -2.579 -17.004 1.00 75.25 187 TYR A N 1
ATOM 1529 C CA . TYR A 1 187 ? 4.553 -1.966 -16.539 1.00 75.25 187 TYR A CA 1
ATOM 1530 C C . TYR A 1 187 ? 4.486 -1.471 -15.092 1.00 75.25 187 TYR A C 1
ATOM 1532 O O . TYR A 1 187 ? 5.443 -1.641 -14.345 1.00 75.25 187 TYR A O 1
ATOM 1540 N N . ILE A 1 188 ? 3.328 -0.953 -14.664 1.00 77.75 188 ILE A N 1
ATOM 1541 C CA . ILE A 1 188 ? 3.079 -0.447 -13.301 1.00 77.75 188 ILE A CA 1
ATOM 1542 C C . ILE A 1 188 ? 3.466 -1.437 -12.187 1.00 77.75 188 ILE A C 1
ATOM 1544 O O . ILE A 1 188 ? 3.771 -1.034 -11.067 1.00 77.75 188 ILE A O 1
ATOM 1548 N N . LEU A 1 189 ? 3.504 -2.741 -12.484 1.00 72.44 189 LEU A N 1
ATOM 1549 C CA . LEU A 1 189 ? 3.945 -3.756 -11.532 1.00 72.44 189 LEU A CA 1
ATOM 1550 C C . LEU A 1 189 ? 5.421 -3.596 -11.129 1.00 72.44 189 LEU A C 1
ATOM 1552 O O . LEU A 1 189 ? 5.769 -3.985 -10.018 1.00 72.44 189 LEU A O 1
ATOM 1556 N N . HIS A 1 190 ? 6.280 -3.041 -11.991 1.00 81.25 190 HIS A N 1
ATOM 1557 C CA . HIS A 1 190 ? 7.679 -2.763 -11.659 1.00 81.25 190 HIS A CA 1
ATOM 1558 C C . HIS A 1 190 ? 7.812 -1.658 -10.599 1.00 81.25 190 HIS A C 1
ATOM 1560 O O . HIS A 1 190 ? 8.277 -1.989 -9.505 1.00 81.25 190 HIS A O 1
ATOM 1566 N N . PRO A 1 191 ? 7.318 -0.420 -10.813 1.00 81.94 191 PRO A N 1
ATOM 1567 C CA . PRO A 1 191 ? 7.365 0.618 -9.782 1.00 81.94 191 PRO A CA 1
ATOM 1568 C C . PRO A 1 191 ? 6.725 0.188 -8.453 1.00 81.94 191 PRO A C 1
ATOM 1570 O O . PRO A 1 191 ? 7.245 0.510 -7.386 1.00 81.94 191 PRO A O 1
ATOM 1573 N N . ILE A 1 192 ? 5.649 -0.615 -8.490 1.00 70.38 192 ILE A N 1
ATOM 1574 C CA . ILE A 1 192 ? 5.047 -1.192 -7.275 1.00 70.38 192 ILE A CA 1
ATOM 1575 C C . ILE A 1 192 ? 6.038 -2.104 -6.539 1.00 70.38 192 ILE A C 1
ATOM 1577 O O . ILE A 1 192 ? 6.181 -1.977 -5.327 1.00 70.38 192 ILE A O 1
ATOM 1581 N N . ARG A 1 193 ? 6.738 -3.017 -7.224 1.00 80.50 193 ARG A N 1
ATOM 1582 C CA . ARG A 1 193 ? 7.725 -3.897 -6.569 1.00 80.50 193 ARG A CA 1
ATOM 1583 C C . ARG A 1 193 ? 8.905 -3.116 -6.001 1.00 80.50 193 ARG A C 1
ATOM 1585 O O . ARG A 1 193 ? 9.338 -3.428 -4.896 1.00 80.50 193 ARG A O 1
ATOM 1592 N N . VAL A 1 194 ? 9.396 -2.099 -6.709 1.00 79.12 194 VAL A N 1
ATOM 1593 C CA . VAL A 1 194 ? 10.469 -1.226 -6.202 1.00 79.12 194 VAL A CA 1
ATOM 1594 C C . VAL A 1 194 ? 10.003 -0.496 -4.938 1.00 79.12 194 VAL A C 1
ATOM 1596 O O . VAL A 1 194 ? 10.700 -0.513 -3.926 1.00 79.12 194 VAL A O 1
ATOM 1599 N N . MET A 1 195 ? 8.781 0.049 -4.947 1.00 83.69 195 MET A N 1
ATOM 1600 C CA . MET A 1 195 ? 8.159 0.697 -3.786 1.00 83.69 195 MET A CA 1
ATOM 1601 C C . MET A 1 195 ? 8.010 -0.254 -2.593 1.00 83.69 195 MET A C 1
ATOM 1603 O O . MET A 1 195 ? 8.310 0.133 -1.468 1.00 83.69 195 MET A O 1
ATOM 1607 N N . MET A 1 196 ? 7.570 -1.496 -2.815 1.00 68.31 196 MET A N 1
ATOM 1608 C CA . MET A 1 196 ? 7.398 -2.484 -1.740 1.00 68.31 196 MET A CA 1
ATOM 1609 C C . MET A 1 196 ? 8.721 -2.905 -1.082 1.00 68.31 196 MET A C 1
ATOM 1611 O O . MET A 1 196 ? 8.692 -3.390 0.043 1.00 68.31 196 MET A O 1
ATOM 1615 N N . ASN A 1 197 ? 9.860 -2.693 -1.752 1.00 72.81 197 ASN A N 1
ATOM 1616 C CA . ASN A 1 197 ? 11.204 -2.939 -1.215 1.00 72.81 197 ASN A CA 1
ATOM 1617 C C . ASN A 1 197 ? 11.835 -1.698 -0.551 1.00 72.81 197 ASN A C 1
ATOM 1619 O O . ASN A 1 197 ? 13.010 -1.720 -0.194 1.00 72.81 197 ASN A O 1
ATOM 1623 N N . CYS A 1 198 ? 11.081 -0.608 -0.396 1.00 73.06 198 CYS A N 1
ATOM 1624 C CA . CYS A 1 198 ? 11.507 0.591 0.321 1.00 73.06 198 CYS A CA 1
ATOM 1625 C C . CYS A 1 198 ? 10.806 0.669 1.685 1.00 73.06 198 CYS A C 1
ATOM 1627 O O . CYS A 1 198 ? 9.630 0.327 1.796 1.00 73.06 198 CYS A O 1
ATOM 1629 N N . GLU A 1 199 ? 11.491 1.157 2.723 1.00 73.62 199 GLU A N 1
ATOM 1630 C CA . GLU A 1 199 ? 10.940 1.221 4.088 1.00 73.62 199 GLU A CA 1
ATOM 1631 C C . GLU A 1 199 ? 10.236 2.555 4.382 1.00 73.62 199 GLU A C 1
ATOM 1633 O O . GLU A 1 199 ? 9.052 2.570 4.745 1.00 73.62 199 GLU A O 1
ATOM 1638 N N . SER A 1 200 ? 10.945 3.675 4.184 1.00 80.06 200 SER A N 1
ATOM 1639 C CA . SER A 1 200 ? 10.448 5.022 4.492 1.00 80.06 200 SER A CA 1
ATOM 1640 C C . SER A 1 200 ? 9.391 5.496 3.494 1.00 80.06 200 SER A C 1
ATOM 1642 O O . SER A 1 200 ? 9.405 5.129 2.316 1.00 80.06 200 SER A O 1
ATOM 1644 N N . GLU A 1 201 ? 8.465 6.345 3.949 1.00 82.12 201 GLU A N 1
ATOM 1645 C CA . GLU A 1 201 ? 7.412 6.888 3.083 1.00 82.12 201 GLU A CA 1
ATOM 1646 C C . GLU A 1 201 ? 7.998 7.697 1.915 1.00 82.12 201 GLU A C 1
ATOM 1648 O O . GLU A 1 201 ? 7.583 7.505 0.772 1.00 82.12 201 GLU A O 1
ATOM 1653 N N . SER A 1 202 ? 9.027 8.514 2.165 1.00 90.00 202 SER A N 1
ATOM 1654 C CA . SER A 1 202 ? 9.689 9.290 1.114 1.00 90.00 202 SER A CA 1
ATOM 1655 C C . SER A 1 202 ? 10.352 8.407 0.051 1.00 90.00 202 SER A C 1
ATOM 1657 O O . SER A 1 202 ? 10.234 8.692 -1.142 1.00 90.00 202 SER A O 1
ATOM 1659 N N . ALA A 1 203 ? 10.985 7.297 0.454 1.00 89.81 203 ALA A N 1
ATOM 1660 C CA . ALA A 1 203 ? 11.553 6.330 -0.485 1.00 89.81 203 ALA A CA 1
ATOM 1661 C C . ALA A 1 203 ? 10.467 5.586 -1.268 1.00 89.81 203 ALA A C 1
ATOM 1663 O O . ALA A 1 203 ? 10.607 5.421 -2.475 1.00 89.81 203 ALA A O 1
ATOM 1664 N N . LYS A 1 204 ? 9.349 5.219 -0.632 1.00 86.50 204 LYS A N 1
ATOM 1665 C CA . LYS A 1 204 ? 8.193 4.618 -1.319 1.00 86.50 204 LYS A CA 1
ATOM 1666 C C . LYS A 1 204 ? 7.595 5.559 -2.369 1.00 86.50 204 LYS A C 1
ATOM 1668 O O . LYS A 1 204 ? 7.336 5.127 -3.490 1.00 86.50 204 LYS A O 1
ATOM 1673 N N . ILE A 1 205 ? 7.420 6.840 -2.033 1.00 92.94 205 ILE A N 1
ATOM 1674 C CA . ILE A 1 205 ? 6.944 7.871 -2.969 1.00 92.94 205 ILE A CA 1
ATOM 1675 C C . ILE A 1 205 ? 7.910 8.009 -4.151 1.00 92.94 205 ILE A C 1
ATOM 1677 O O . ILE A 1 205 ? 7.480 8.012 -5.302 1.00 92.94 205 ILE A O 1
ATOM 1681 N N . CYS A 1 206 ? 9.215 8.099 -3.884 1.00 97.00 206 CYS A N 1
ATOM 1682 C CA . CYS A 1 206 ? 10.207 8.208 -4.949 1.00 97.00 206 CYS A CA 1
ATOM 1683 C C . CYS A 1 206 ? 10.239 6.945 -5.819 1.00 97.00 206 CYS A C 1
ATOM 1685 O O . CYS A 1 206 ? 10.267 7.048 -7.037 1.00 97.00 206 CYS A O 1
ATOM 1687 N N . ALA A 1 207 ? 10.162 5.759 -5.216 1.00 92.12 207 ALA A N 1
ATOM 1688 C CA . ALA A 1 207 ? 10.160 4.481 -5.917 1.00 92.12 207 ALA A CA 1
ATOM 1689 C C . ALA A 1 207 ? 8.957 4.303 -6.847 1.00 92.12 207 ALA A C 1
ATOM 1691 O O . ALA A 1 207 ? 9.127 3.861 -7.979 1.00 92.12 207 ALA A O 1
ATOM 1692 N N . ILE A 1 208 ? 7.746 4.665 -6.418 1.00 91.44 208 ILE A N 1
ATOM 1693 C CA . ILE A 1 208 ? 6.571 4.531 -7.289 1.00 91.44 208 ILE A CA 1
ATOM 1694 C C . ILE A 1 208 ? 6.582 5.553 -8.442 1.00 91.44 208 ILE A C 1
ATOM 1696 O O . ILE A 1 208 ? 5.989 5.294 -9.486 1.00 91.44 208 ILE A O 1
ATOM 1700 N N . LEU A 1 209 ? 7.279 6.686 -8.280 1.00 95.69 209 LEU A N 1
ATOM 1701 C CA . LEU A 1 209 ? 7.381 7.759 -9.279 1.00 95.69 209 LEU A CA 1
ATOM 1702 C C . LEU A 1 209 ? 8.670 7.732 -10.119 1.00 95.69 209 LEU A C 1
ATOM 1704 O O . LEU A 1 209 ? 8.784 8.546 -11.033 1.00 95.69 209 LEU A O 1
ATOM 1708 N N . HIS A 1 210 ? 9.633 6.850 -9.830 1.00 94.75 210 HIS A N 1
ATOM 1709 C CA . HIS A 1 210 ? 10.997 6.983 -10.365 1.00 94.75 210 HIS A CA 1
ATOM 1710 C C . HIS A 1 210 ? 11.072 6.947 -11.900 1.00 94.75 210 HIS A C 1
ATOM 1712 O O . HIS A 1 210 ? 11.839 7.709 -12.476 1.00 94.75 210 HIS A O 1
ATOM 1718 N N . ASP A 1 211 ? 10.217 6.153 -12.549 1.00 92.38 211 ASP A N 1
ATOM 1719 C CA . ASP A 1 211 ? 10.129 6.075 -14.015 1.00 92.38 211 ASP A CA 1
ATOM 1720 C C . ASP A 1 211 ? 9.074 7.008 -14.616 1.00 92.38 211 ASP A C 1
ATOM 1722 O O . ASP A 1 211 ? 9.014 7.188 -15.830 1.00 92.38 211 ASP A O 1
ATOM 1726 N N . VAL A 1 212 ? 8.220 7.627 -13.796 1.00 90.19 212 VAL A N 1
ATOM 1727 C CA . VAL A 1 212 ? 7.110 8.454 -14.293 1.00 90.19 212 VAL A CA 1
ATOM 1728 C C . VAL A 1 212 ? 7.637 9.665 -15.056 1.00 90.19 212 VAL A C 1
ATOM 1730 O O . VAL A 1 212 ? 7.070 10.035 -16.083 1.00 90.19 212 VAL A O 1
ATOM 1733 N N . ILE A 1 213 ? 8.717 10.276 -14.570 1.00 88.12 213 ILE A N 1
ATOM 1734 C CA . ILE A 1 213 ? 9.331 11.435 -15.224 1.00 88.12 213 ILE A CA 1
ATOM 1735 C C . ILE A 1 213 ? 10.113 11.027 -16.481 1.00 88.12 213 ILE A C 1
ATOM 1737 O O . ILE A 1 213 ? 10.136 11.788 -17.445 1.00 88.12 213 ILE A O 1
ATOM 1741 N N . GLU A 1 214 ? 10.737 9.844 -16.494 1.00 83.88 214 GLU A N 1
ATOM 1742 C CA . GLU A 1 214 ? 11.514 9.368 -17.649 1.00 83.88 214 GLU A CA 1
ATOM 1743 C C . GLU A 1 214 ? 10.620 8.888 -18.802 1.00 83.88 214 GLU A C 1
ATOM 1745 O O . GLU A 1 214 ? 10.887 9.193 -19.965 1.00 83.88 214 GLU A O 1
ATOM 1750 N N . ASP A 1 215 ? 9.544 8.163 -18.491 1.00 83.56 215 ASP A N 1
ATOM 1751 C CA . ASP A 1 215 ? 8.751 7.444 -19.493 1.00 83.56 215 ASP A CA 1
ATOM 1752 C C . ASP A 1 215 ? 7.505 8.204 -19.968 1.00 83.56 215 ASP A C 1
ATOM 1754 O O . ASP A 1 215 ? 6.839 7.776 -20.919 1.00 83.56 215 ASP A O 1
ATOM 1758 N N . THR A 1 216 ? 7.131 9.305 -19.307 1.00 83.31 216 THR A N 1
ATOM 1759 C CA . THR A 1 216 ? 5.841 9.975 -19.542 1.00 83.31 216 THR A CA 1
ATOM 1760 C C . THR A 1 216 ? 5.974 11.489 -19.719 1.00 83.31 216 THR A C 1
ATOM 1762 O O . THR A 1 216 ? 7.054 12.059 -19.653 1.00 83.31 216 THR A O 1
ATOM 1765 N N . ASN A 1 217 ? 4.855 12.172 -19.985 1.00 87.06 217 ASN A N 1
ATOM 1766 C CA . ASN A 1 217 ? 4.836 13.629 -20.185 1.00 87.06 217 ASN A CA 1
ATOM 1767 C C . ASN A 1 217 ? 4.748 14.431 -18.872 1.00 87.06 217 ASN A C 1
ATOM 1769 O O . ASN A 1 217 ? 4.576 15.650 -18.920 1.00 87.06 217 ASN A O 1
ATOM 1773 N N . ILE A 1 218 ? 4.777 13.767 -17.715 1.00 90.31 218 ILE A N 1
ATOM 1774 C CA . ILE A 1 218 ? 4.701 14.427 -16.409 1.00 90.31 218 ILE A CA 1
ATOM 1775 C C . ILE A 1 218 ? 6.042 15.090 -16.101 1.00 90.31 218 ILE A C 1
ATOM 1777 O O . ILE A 1 218 ? 7.097 14.490 -16.276 1.00 90.31 218 ILE A O 1
ATOM 1781 N N . THR A 1 219 ? 6.000 16.332 -15.618 1.00 92.75 219 THR A N 1
ATOM 1782 C CA . THR A 1 219 ? 7.204 17.097 -15.272 1.00 92.75 219 THR A CA 1
ATOM 1783 C C . THR A 1 219 ? 7.372 17.250 -13.760 1.00 92.75 219 THR A C 1
ATOM 1785 O O . THR A 1 219 ? 6.406 17.154 -12.999 1.00 92.75 219 THR A O 1
ATOM 1788 N N . PHE A 1 220 ? 8.588 17.572 -13.302 1.00 94.25 220 PHE A N 1
ATOM 1789 C CA . PHE A 1 220 ? 8.831 17.911 -11.892 1.00 94.25 220 PHE A CA 1
ATOM 1790 C C . PHE A 1 220 ? 7.964 19.079 -11.408 1.00 94.25 220 PHE A C 1
ATOM 1792 O O . PHE A 1 220 ? 7.537 19.095 -10.256 1.00 94.25 220 PHE A O 1
ATOM 1799 N N . ASP A 1 221 ? 7.658 20.042 -12.281 1.00 93.44 221 ASP A N 1
ATOM 1800 C CA . ASP A 1 221 ? 6.793 21.171 -11.934 1.00 93.44 221 ASP A CA 1
ATOM 1801 C C . ASP A 1 221 ? 5.342 20.747 -11.713 1.00 93.44 221 ASP A C 1
ATOM 1803 O O . ASP A 1 221 ? 4.641 21.364 -10.912 1.00 93.44 221 ASP A O 1
ATOM 1807 N N . ASP A 1 222 ? 4.883 19.693 -12.385 1.00 92.06 222 ASP A N 1
ATOM 1808 C CA . ASP A 1 222 ? 3.554 19.137 -12.145 1.00 92.06 222 ASP A CA 1
ATOM 1809 C C . ASP A 1 222 ? 3.506 18.422 -10.793 1.00 92.06 222 ASP A C 1
ATOM 1811 O O . ASP A 1 222 ? 2.587 18.669 -10.015 1.00 92.06 222 ASP A O 1
ATOM 1815 N N . LEU A 1 223 ? 4.555 17.668 -10.439 1.00 93.00 223 LEU A N 1
ATOM 1816 C CA . LEU A 1 223 ? 4.684 17.085 -9.099 1.00 93.00 223 LEU A CA 1
ATOM 1817 C C . LEU A 1 223 ? 4.754 18.171 -8.005 1.00 93.00 223 LEU A C 1
ATOM 1819 O O . LEU A 1 223 ? 4.074 18.080 -6.983 1.00 93.00 223 LEU A O 1
ATOM 1823 N N . ARG A 1 224 ? 5.496 19.263 -8.221 1.00 94.31 224 ARG A N 1
ATOM 1824 C CA . ARG A 1 224 ? 5.513 20.399 -7.278 1.00 94.31 224 ARG A CA 1
ATOM 1825 C C . ARG A 1 224 ? 4.121 21.009 -7.092 1.00 94.31 224 ARG A C 1
ATOM 1827 O O . ARG A 1 224 ? 3.707 21.244 -5.959 1.00 94.31 224 ARG A O 1
ATOM 1834 N N . LYS A 1 225 ? 3.371 21.235 -8.180 1.00 92.19 225 LYS A N 1
ATOM 1835 C CA . LYS A 1 225 ? 1.974 21.723 -8.110 1.00 92.19 225 LYS A CA 1
ATOM 1836 C C . LYS A 1 225 ? 1.064 20.750 -7.365 1.00 92.19 225 LYS A C 1
ATOM 1838 O O . LYS A 1 225 ? 0.121 21.183 -6.709 1.00 92.19 225 LYS A O 1
ATOM 1843 N N . ASP A 1 226 ? 1.359 19.457 -7.453 1.00 87.44 226 ASP A N 1
ATOM 1844 C CA . ASP A 1 226 ? 0.642 18.404 -6.750 1.00 87.44 226 ASP A CA 1
ATOM 1845 C C . ASP A 1 226 ? 0.999 18.278 -5.260 1.00 87.44 226 ASP A C 1
ATOM 1847 O O . ASP A 1 226 ? 0.357 17.491 -4.559 1.00 87.44 226 ASP A O 1
ATOM 1851 N N . GLY A 1 227 ? 1.927 19.090 -4.750 1.00 91.25 227 GLY A N 1
ATOM 1852 C CA . GLY A 1 227 ? 2.235 19.192 -3.323 1.00 91.25 227 GLY A CA 1
ATOM 1853 C C . GLY A 1 227 ? 3.350 18.264 -2.841 1.00 91.25 227 GLY A C 1
ATOM 1854 O O . GLY A 1 227 ? 3.520 18.113 -1.634 1.00 91.25 227 GLY A O 1
ATOM 1855 N N . PHE A 1 228 ? 4.113 17.643 -3.749 1.00 92.31 228 PHE A N 1
ATOM 1856 C CA . PHE A 1 228 ? 5.307 16.880 -3.374 1.00 92.31 228 PHE A CA 1
ATOM 1857 C C . PHE A 1 228 ? 6.393 17.808 -2.825 1.00 92.31 228 PHE A C 1
ATOM 1859 O O . PHE A 1 228 ? 6.650 18.879 -3.375 1.00 92.31 228 PHE A O 1
ATOM 1866 N N . THR A 1 229 ? 7.010 17.399 -1.715 1.00 95.00 229 THR A N 1
ATOM 1867 C CA . THR A 1 229 ? 8.024 18.196 -1.014 1.00 95.00 229 THR A CA 1
ATOM 1868 C C . THR A 1 229 ? 9.313 18.294 -1.827 1.00 95.00 229 THR A C 1
ATOM 1870 O O . THR A 1 229 ? 9.630 17.408 -2.621 1.00 95.00 229 THR A O 1
ATOM 1873 N N . ASP A 1 230 ? 10.106 19.340 -1.584 1.00 95.25 230 ASP A N 1
ATOM 1874 C CA . ASP A 1 230 ? 11.401 19.517 -2.256 1.00 95.25 230 ASP A CA 1
ATOM 1875 C C . ASP A 1 230 ? 12.361 18.341 -2.015 1.00 95.25 230 ASP A C 1
ATOM 1877 O O . ASP A 1 230 ? 13.175 18.034 -2.881 1.00 95.25 230 ASP A O 1
ATOM 1881 N N . GLU A 1 231 ? 12.243 17.643 -0.881 1.00 95.81 231 GLU A N 1
ATOM 1882 C CA . GLU A 1 231 ? 13.000 16.418 -0.597 1.00 95.81 231 GLU A CA 1
ATOM 1883 C C . GLU A 1 231 ? 12.696 15.314 -1.623 1.00 95.81 231 GLU A C 1
ATOM 1885 O O . GLU A 1 231 ? 13.620 14.761 -2.224 1.00 95.81 231 GLU A O 1
ATOM 1890 N N . ILE A 1 232 ? 11.408 15.046 -1.878 1.00 96.75 232 ILE A N 1
ATOM 1891 C CA . ILE A 1 232 ? 10.958 14.069 -2.881 1.00 96.75 232 ILE A CA 1
ATOM 1892 C C . ILE A 1 232 ? 11.412 14.488 -4.271 1.00 96.75 232 ILE A C 1
ATOM 1894 O O . ILE A 1 232 ? 11.947 13.675 -5.021 1.00 96.75 232 ILE A O 1
ATOM 1898 N N . ILE A 1 233 ? 11.215 15.761 -4.616 1.00 97.50 233 ILE A N 1
ATOM 1899 C CA . ILE A 1 233 ? 11.572 16.257 -5.942 1.00 97.50 233 ILE A CA 1
ATOM 1900 C C . ILE A 1 233 ? 13.081 16.157 -6.171 1.00 97.50 233 ILE A C 1
ATOM 1902 O O . ILE A 1 233 ? 13.496 15.677 -7.218 1.00 97.50 233 ILE A O 1
ATOM 1906 N N . THR A 1 234 ? 13.902 16.517 -5.182 1.00 97.31 234 THR A N 1
ATOM 1907 C CA . THR A 1 234 ? 15.367 16.414 -5.276 1.00 97.31 234 THR A CA 1
ATOM 1908 C C . THR A 1 234 ? 15.816 14.960 -5.447 1.00 97.31 234 THR A C 1
ATOM 1910 O O . THR A 1 234 ? 16.699 14.671 -6.255 1.00 97.31 234 THR A O 1
ATOM 1913 N N . ALA A 1 235 ? 15.204 14.020 -4.719 1.00 97.12 235 ALA A N 1
ATOM 1914 C CA . ALA A 1 235 ? 15.503 12.598 -4.867 1.00 97.12 235 ALA A CA 1
ATOM 1915 C C . ALA A 1 235 ? 15.093 12.062 -6.252 1.00 97.12 235 ALA A C 1
ATOM 1917 O O . ALA A 1 235 ? 15.869 11.347 -6.885 1.00 97.12 235 ALA A O 1
ATOM 1918 N N . LEU A 1 236 ? 13.916 12.447 -6.758 1.00 97.00 236 LEU A N 1
ATOM 1919 C CA . LEU A 1 236 ? 13.452 12.084 -8.101 1.00 97.00 236 LEU A CA 1
ATOM 1920 C C . LEU A 1 236 ? 14.323 12.691 -9.202 1.00 97.00 236 LEU A C 1
ATOM 1922 O O . LEU A 1 236 ? 14.630 12.010 -10.178 1.00 97.00 236 LEU A O 1
ATOM 1926 N N . GLU A 1 237 ? 14.776 13.935 -9.036 1.00 96.38 237 GLU A N 1
ATOM 1927 C CA . GLU A 1 237 ? 15.744 14.557 -9.936 1.00 96.38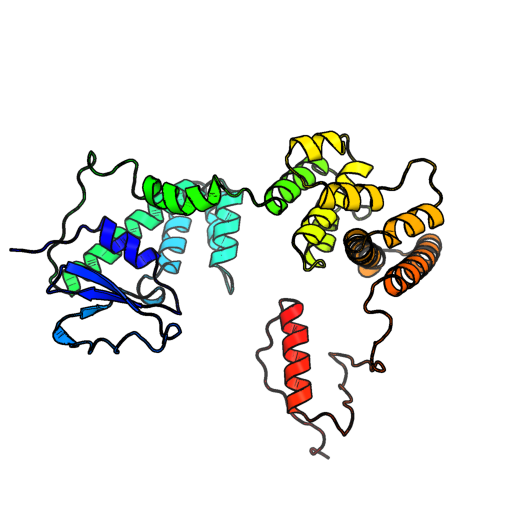 237 GLU A CA 1
ATOM 1928 C C . GLU A 1 237 ? 17.015 13.706 -9.996 1.00 96.38 237 GLU A C 1
ATOM 1930 O O . GLU A 1 237 ? 17.436 13.348 -11.093 1.00 96.38 237 GLU A O 1
ATOM 1935 N N . CYS A 1 238 ? 17.577 13.294 -8.850 1.00 96.50 238 CYS A N 1
ATOM 1936 C CA . CYS A 1 238 ? 18.720 12.371 -8.779 1.00 96.50 238 CYS A CA 1
ATOM 1937 C C . CYS A 1 238 ? 18.461 11.009 -9.444 1.00 96.50 238 CYS A C 1
ATOM 1939 O O . CYS A 1 238 ? 19.394 10.447 -10.015 1.00 96.50 238 CYS A O 1
ATOM 1941 N N . LEU A 1 239 ? 17.233 10.488 -9.376 1.00 95.94 239 LEU A N 1
ATOM 1942 C CA . LEU A 1 239 ? 16.830 9.201 -9.956 1.00 95.94 239 LEU A CA 1
ATOM 1943 C C . LEU A 1 239 ? 16.537 9.262 -11.459 1.00 95.94 239 LEU A C 1
ATOM 1945 O O . LEU A 1 239 ? 16.592 8.219 -12.101 1.00 95.94 239 LEU A O 1
ATOM 1949 N N . THR A 1 240 ? 16.296 10.455 -12.005 1.00 94.31 240 THR A N 1
ATOM 1950 C CA . THR A 1 240 ? 15.984 10.671 -13.422 1.00 94.31 240 THR A CA 1
ATOM 1951 C C . THR A 1 240 ? 17.271 10.899 -14.215 1.00 94.31 240 THR A C 1
ATOM 1953 O O . THR A 1 240 ? 18.002 11.875 -13.995 1.00 94.31 240 THR A O 1
ATOM 1956 N N . LYS A 1 241 ? 17.575 10.011 -15.156 1.00 91.62 241 LYS A N 1
ATOM 1957 C CA . LYS A 1 241 ? 18.731 10.105 -16.045 1.00 91.62 241 LYS A CA 1
ATOM 1958 C C . LYS A 1 241 ? 18.479 11.118 -17.161 1.00 91.62 241 LYS A C 1
ATOM 1960 O O . LYS A 1 241 ? 17.472 11.068 -17.856 1.00 91.62 241 LYS A O 1
ATOM 1965 N N . LEU A 1 242 ? 19.449 11.996 -17.416 1.00 89.31 242 LEU A N 1
ATOM 1966 C CA . LEU A 1 242 ? 19.329 12.973 -18.505 1.00 89.31 242 LEU A CA 1
ATOM 1967 C C . LEU A 1 242 ? 19.661 12.338 -19.875 1.00 89.31 242 LEU A C 1
ATOM 1969 O O . LEU A 1 242 ? 20.512 11.441 -19.978 1.00 89.31 242 LEU A O 1
ATOM 1973 N N . ASP A 1 243 ? 19.049 12.854 -20.948 1.00 83.25 243 ASP A N 1
ATOM 1974 C CA . ASP A 1 243 ? 19.129 12.322 -22.325 1.00 83.25 243 ASP A CA 1
ATOM 1975 C C . ASP A 1 243 ? 20.562 12.108 -22.850 1.00 83.25 243 ASP A C 1
ATOM 1977 O O . ASP A 1 243 ? 20.812 11.225 -23.671 1.00 83.25 243 ASP A O 1
ATOM 1981 N N . SER A 1 244 ? 21.533 12.896 -22.374 1.00 85.75 244 SER A N 1
ATOM 1982 C CA . SER A 1 244 ? 22.951 12.821 -22.776 1.00 85.75 244 SER A CA 1
ATOM 1983 C C . SER A 1 244 ? 23.916 12.519 -21.627 1.00 85.75 244 SER A C 1
ATOM 1985 O O . SER A 1 244 ? 25.129 12.602 -21.800 1.00 85.75 244 SER A O 1
ATOM 1987 N N . GLU A 1 245 ? 23.402 12.170 -20.451 1.00 89.81 245 GLU A N 1
ATOM 1988 C CA . GLU A 1 245 ? 24.234 11.886 -19.287 1.00 89.81 245 GLU A CA 1
ATOM 1989 C C . GLU A 1 245 ? 24.854 10.489 -19.386 1.00 89.81 245 GLU A C 1
ATOM 1991 O O . GLU A 1 245 ? 24.179 9.486 -19.673 1.00 89.81 245 GLU A O 1
ATOM 1996 N N . HIS A 1 246 ? 26.165 10.421 -19.144 1.00 90.31 246 HIS A N 1
ATOM 1997 C CA . HIS A 1 246 ? 26.850 9.148 -19.008 1.00 90.31 246 HIS A CA 1
ATOM 1998 C C . HIS A 1 246 ? 26.376 8.444 -17.742 1.00 90.31 246 HIS A C 1
ATOM 2000 O O . HIS A 1 246 ? 26.151 9.050 -16.702 1.00 90.31 246 HIS A O 1
ATOM 2006 N N . TYR A 1 247 ? 26.253 7.123 -17.822 1.00 87.06 247 TYR A N 1
ATOM 2007 C CA . TYR A 1 247 ? 25.718 6.340 -16.713 1.00 87.06 247 TYR A CA 1
ATOM 2008 C C . TYR A 1 247 ? 26.524 6.508 -15.414 1.00 87.06 247 TYR A C 1
ATOM 2010 O O . TYR A 1 247 ? 25.940 6.534 -14.341 1.00 87.06 247 TYR A O 1
ATOM 2018 N N . ASP A 1 248 ? 27.845 6.670 -15.497 1.00 87.69 248 ASP A N 1
ATOM 2019 C CA . ASP A 1 248 ? 28.675 6.870 -14.304 1.00 87.69 248 ASP A CA 1
ATOM 2020 C C . ASP A 1 248 ? 28.451 8.240 -13.649 1.00 87.69 248 ASP A C 1
ATOM 2022 O O . ASP A 1 248 ? 28.527 8.336 -12.421 1.00 87.69 248 ASP A O 1
ATOM 2026 N N . ASP A 1 249 ? 28.130 9.272 -14.435 1.00 91.75 249 ASP A N 1
ATOM 2027 C CA . ASP A 1 249 ? 27.764 10.606 -13.942 1.00 91.75 249 ASP A CA 1
ATOM 2028 C C . ASP A 1 249 ? 26.386 10.566 -13.273 1.00 91.75 249 ASP A C 1
ATOM 2030 O O . ASP A 1 249 ? 26.228 11.062 -12.159 1.00 91.75 249 ASP A O 1
ATOM 2034 N N . PHE A 1 250 ? 25.437 9.848 -13.881 1.00 93.62 250 PHE A N 1
ATOM 2035 C CA . PHE A 1 250 ? 24.131 9.574 -13.283 1.00 93.62 250 PHE A CA 1
ATOM 2036 C C . PHE A 1 250 ? 24.267 8.889 -11.916 1.00 93.62 250 PHE A C 1
ATOM 2038 O O . PHE A 1 250 ? 23.747 9.382 -10.919 1.00 93.62 250 PHE A O 1
ATOM 2045 N N . ILE A 1 251 ? 25.052 7.809 -11.821 1.00 93.75 251 ILE A N 1
ATOM 2046 C CA . ILE A 1 251 ? 25.307 7.146 -10.532 1.00 93.75 251 ILE A CA 1
ATOM 2047 C C . ILE A 1 251 ? 26.024 8.088 -9.553 1.00 93.75 251 ILE A C 1
ATOM 2049 O O . ILE A 1 251 ? 25.732 8.054 -8.363 1.00 93.75 251 ILE A O 1
ATOM 2053 N N . SER A 1 252 ? 26.914 8.968 -10.030 1.00 93.06 252 SER A N 1
ATOM 2054 C CA . SER A 1 252 ? 27.563 9.984 -9.183 1.00 93.06 252 SER A CA 1
ATOM 2055 C C . SER A 1 252 ? 26.568 10.970 -8.568 1.00 93.06 252 SER A C 1
ATOM 2057 O O . SER A 1 252 ? 26.832 11.491 -7.491 1.00 93.06 252 SER A O 1
ATOM 2059 N N . ARG A 1 253 ? 25.441 11.220 -9.235 1.00 95.88 253 ARG A N 1
ATOM 2060 C CA . ARG A 1 253 ? 24.362 12.094 -8.767 1.00 95.88 253 ARG A CA 1
ATOM 2061 C C . ARG A 1 253 ? 23.369 11.362 -7.867 1.00 95.88 253 ARG A C 1
ATOM 2063 O O . ARG A 1 253 ? 22.875 11.942 -6.909 1.00 95.88 253 ARG A O 1
ATOM 2070 N N . VAL A 1 254 ? 23.131 10.074 -8.115 1.00 95.88 254 VAL A N 1
ATOM 2071 C CA . VAL A 1 254 ? 22.359 9.213 -7.204 1.00 95.88 254 VAL A CA 1
ATOM 2072 C C . VAL A 1 254 ? 23.028 9.151 -5.829 1.00 95.88 254 VAL A C 1
ATOM 2074 O O . VAL A 1 254 ? 22.362 9.375 -4.826 1.00 95.88 254 VAL A O 1
ATOM 2077 N N . ILE A 1 255 ? 24.350 8.938 -5.768 1.00 94.62 255 ILE A N 1
ATOM 2078 C CA . ILE A 1 255 ? 25.066 8.766 -4.488 1.00 94.62 255 ILE A CA 1
ATOM 2079 C C . ILE A 1 255 ? 25.090 10.002 -3.581 1.00 94.62 255 ILE A C 1
ATOM 2081 O O . ILE A 1 255 ? 25.492 9.895 -2.426 1.00 94.62 255 ILE A O 1
ATOM 2085 N N . THR A 1 256 ? 24.685 11.177 -4.072 1.00 95.31 256 THR A N 1
ATOM 2086 C CA . THR A 1 256 ? 24.609 12.392 -3.246 1.00 95.31 256 THR A CA 1
ATOM 2087 C C . THR A 1 256 ? 23.309 12.498 -2.453 1.00 95.31 256 THR A C 1
ATOM 2089 O O . THR A 1 256 ? 23.163 13.434 -1.671 1.00 95.31 256 THR A O 1
ATOM 2092 N N . ASN A 1 257 ? 22.349 11.593 -2.667 1.00 95.81 257 ASN A N 1
ATOM 2093 C CA . ASN A 1 257 ? 21.051 11.606 -2.005 1.00 95.81 257 ASN A CA 1
ATOM 2094 C C . ASN A 1 257 ? 20.704 10.201 -1.488 1.00 95.81 257 ASN A C 1
ATOM 2096 O O . ASN A 1 257 ? 20.597 9.250 -2.257 1.00 95.81 257 ASN A O 1
ATOM 2100 N N . GLU A 1 258 ? 20.505 10.075 -0.177 1.00 92.69 258 GLU A N 1
ATOM 2101 C CA . GLU A 1 258 ? 20.262 8.788 0.483 1.00 92.69 258 GLU A CA 1
ATOM 2102 C C . GLU A 1 258 ? 18.985 8.090 -0.009 1.00 92.69 258 GLU A C 1
ATOM 2104 O O . GLU A 1 258 ? 19.001 6.890 -0.280 1.00 92.69 258 GLU A O 1
ATOM 2109 N N . ILE A 1 259 ? 17.896 8.837 -0.213 1.00 93.88 259 ILE A N 1
ATOM 2110 C CA . ILE A 1 259 ? 16.639 8.287 -0.739 1.00 93.88 259 ILE A CA 1
ATOM 2111 C C . ILE A 1 259 ? 16.852 7.755 -2.161 1.00 93.88 259 ILE A C 1
ATOM 2113 O O . ILE A 1 259 ? 16.428 6.643 -2.474 1.00 93.88 259 ILE A O 1
ATOM 2117 N N . ALA A 1 260 ? 17.556 8.509 -3.009 1.00 96.12 260 ALA A N 1
ATOM 2118 C CA . ALA A 1 260 ? 17.886 8.075 -4.362 1.00 96.12 260 ALA A CA 1
ATOM 2119 C C . ALA A 1 260 ? 18.760 6.809 -4.359 1.00 96.12 260 ALA A C 1
ATOM 2121 O O . ALA A 1 260 ? 18.523 5.910 -5.164 1.00 96.12 260 ALA A O 1
ATOM 2122 N N . CYS A 1 261 ? 19.724 6.692 -3.440 1.00 87.88 261 CYS A N 1
ATOM 2123 C CA . CYS A 1 261 ? 20.509 5.468 -3.261 1.00 87.88 261 CYS A CA 1
ATOM 2124 C C . CYS A 1 261 ? 19.619 4.256 -2.971 1.00 87.88 261 CYS A C 1
ATOM 2126 O O . CYS A 1 261 ? 19.718 3.247 -3.669 1.00 87.88 261 CYS A O 1
ATOM 2128 N N . LEU A 1 262 ? 18.749 4.360 -1.962 1.00 86.81 262 LEU A N 1
ATOM 2129 C CA . LEU A 1 262 ? 17.874 3.266 -1.529 1.00 86.81 262 LEU A CA 1
ATOM 2130 C C . LEU A 1 262 ? 16.930 2.826 -2.652 1.00 86.81 262 LEU A C 1
ATOM 2132 O O . LEU A 1 262 ? 16.855 1.640 -2.974 1.00 86.81 262 LEU A O 1
ATOM 2136 N N . VAL A 1 263 ? 16.277 3.787 -3.311 1.00 90.94 263 VAL A N 1
ATOM 2137 C CA . VAL A 1 263 ? 15.378 3.505 -4.436 1.00 90.94 263 VAL A CA 1
ATOM 2138 C C . VAL A 1 263 ? 16.143 2.890 -5.604 1.00 90.94 263 VAL A C 1
ATOM 2140 O O . VAL A 1 263 ? 15.679 1.913 -6.189 1.00 90.94 263 VAL A O 1
ATOM 2143 N N . LYS A 1 264 ? 17.340 3.398 -5.930 1.00 93.12 264 LYS A N 1
ATOM 2144 C CA . LYS A 1 264 ? 18.111 2.861 -7.053 1.00 93.12 264 LYS A CA 1
ATOM 2145 C C . LYS A 1 264 ? 18.627 1.452 -6.783 1.00 93.12 264 LYS A C 1
ATOM 2147 O O . LYS A 1 264 ? 18.694 0.654 -7.711 1.00 93.12 264 LYS A O 1
ATOM 2152 N N . LEU A 1 265 ? 18.969 1.120 -5.539 1.00 82.31 265 LEU A N 1
ATOM 2153 C CA . LEU A 1 265 ? 19.316 -0.251 -5.160 1.00 82.31 265 LEU A CA 1
ATOM 2154 C C . LEU A 1 265 ? 18.125 -1.200 -5.341 1.00 82.31 265 LEU A C 1
ATOM 2156 O O . LEU A 1 265 ? 18.300 -2.267 -5.929 1.00 82.31 265 LEU A O 1
ATOM 2160 N N . ALA A 1 266 ? 16.928 -0.796 -4.906 1.00 80.38 266 ALA A N 1
ATOM 2161 C CA . ALA A 1 266 ? 15.706 -1.579 -5.091 1.00 80.38 266 ALA A CA 1
ATOM 2162 C C . ALA A 1 266 ? 15.347 -1.762 -6.580 1.00 80.38 266 ALA A C 1
ATOM 2164 O O . ALA A 1 266 ? 15.018 -2.869 -7.006 1.00 80.38 266 ALA A O 1
ATOM 2165 N N . ASP A 1 267 ? 15.481 -0.707 -7.387 1.00 87.44 267 ASP A N 1
ATOM 2166 C CA . ASP A 1 267 ? 15.291 -0.754 -8.841 1.00 87.44 267 ASP A CA 1
ATOM 2167 C C . ASP A 1 267 ? 16.291 -1.713 -9.512 1.00 87.44 267 ASP A C 1
ATOM 2169 O O . ASP A 1 267 ? 15.907 -2.625 -10.249 1.00 87.44 267 ASP A O 1
ATOM 2173 N N . LEU A 1 268 ? 17.587 -1.574 -9.211 1.00 81.94 268 LEU A N 1
ATOM 2174 C CA . LEU A 1 268 ? 18.618 -2.458 -9.754 1.00 81.94 268 LEU A CA 1
ATOM 2175 C C . LEU A 1 268 ? 18.377 -3.918 -9.349 1.00 81.94 268 LEU A C 1
ATOM 2177 O O . LEU A 1 268 ? 18.576 -4.804 -10.179 1.00 81.94 268 LEU A O 1
ATOM 2181 N N . ALA A 1 269 ? 17.931 -4.177 -8.117 1.00 76.56 269 ALA A N 1
ATOM 2182 C CA . ALA A 1 269 ? 17.571 -5.517 -7.664 1.00 76.56 269 ALA A CA 1
ATOM 2183 C C . ALA A 1 269 ? 16.400 -6.101 -8.475 1.00 76.56 269 ALA A C 1
ATOM 2185 O O . ALA A 1 269 ? 16.518 -7.220 -8.977 1.00 76.56 269 ALA A O 1
ATOM 2186 N N . ASP A 1 270 ? 15.320 -5.336 -8.689 1.00 77.12 270 ASP A N 1
ATOM 2187 C CA . ASP A 1 270 ? 14.183 -5.773 -9.517 1.00 77.12 270 ASP A CA 1
ATOM 2188 C C . ASP A 1 270 ? 14.602 -6.020 -10.977 1.00 77.12 270 ASP A C 1
ATOM 2190 O O . ASP A 1 270 ? 14.145 -6.970 -11.615 1.00 77.12 270 ASP A O 1
ATOM 2194 N N . ASN A 1 271 ? 15.522 -5.201 -11.492 1.00 75.88 271 ASN A N 1
ATOM 2195 C CA . ASN A 1 271 ? 16.048 -5.282 -12.853 1.00 75.88 271 ASN A CA 1
ATOM 2196 C C . ASN A 1 271 ? 17.065 -6.415 -13.080 1.00 75.88 271 ASN A C 1
ATOM 2198 O O . ASN A 1 271 ? 17.274 -6.830 -14.226 1.00 75.88 271 ASN A O 1
ATOM 2202 N N . MET A 1 272 ? 17.724 -6.894 -12.022 1.00 71.06 272 MET A N 1
ATOM 2203 C CA . MET A 1 272 ? 18.668 -8.018 -12.064 1.00 71.06 272 MET A CA 1
ATOM 2204 C C . MET A 1 272 ? 17.989 -9.383 -11.870 1.00 71.06 272 MET A C 1
ATOM 2206 O O . MET A 1 272 ? 18.646 -10.409 -12.057 1.00 71.06 272 MET A O 1
ATOM 2210 N N . ASP A 1 273 ? 16.690 -9.420 -11.554 1.00 70.94 273 ASP A N 1
ATOM 2211 C CA . ASP A 1 273 ? 15.916 -10.657 -11.420 1.00 70.94 273 ASP A CA 1
ATOM 2212 C C . ASP A 1 273 ? 15.716 -11.356 -12.782 1.00 70.94 273 ASP A C 1
ATOM 2214 O O . ASP A 1 273 ? 14.788 -11.089 -13.553 1.00 70.94 273 ASP A O 1
ATOM 2218 N N . LEU A 1 274 ? 16.625 -12.288 -13.077 1.00 65.25 274 LEU A N 1
ATOM 2219 C CA . LEU A 1 274 ? 16.657 -13.071 -14.311 1.00 65.25 274 LEU A CA 1
ATOM 2220 C C . LEU A 1 274 ? 15.520 -14.085 -14.445 1.00 65.25 274 LEU A C 1
ATOM 2222 O O . LEU A 1 274 ? 15.275 -14.549 -15.560 1.00 65.25 274 LEU A O 1
ATOM 2226 N N . THR A 1 275 ? 14.805 -14.418 -13.364 1.00 64.44 275 THR A N 1
ATOM 2227 C CA . THR A 1 275 ? 13.698 -15.395 -13.411 1.00 64.44 275 THR A CA 1
ATOM 2228 C C . THR A 1 275 ? 12.558 -14.945 -14.332 1.00 64.44 275 THR A C 1
ATOM 2230 O O . THR A 1 275 ? 11.726 -15.747 -14.756 1.00 64.44 275 THR A O 1
ATOM 2233 N N . ARG A 1 276 ? 12.562 -13.662 -14.709 1.00 59.06 276 ARG A N 1
ATOM 2234 C CA . ARG A 1 276 ? 11.564 -12.998 -15.550 1.00 59.06 276 ARG A CA 1
ATOM 2235 C C . ARG A 1 276 ? 11.904 -13.006 -17.039 1.00 59.06 276 ARG A C 1
ATOM 2237 O O . ARG A 1 276 ? 11.071 -12.622 -17.857 1.00 59.06 276 ARG A O 1
ATOM 2244 N N . ILE A 1 277 ? 13.112 -13.430 -17.415 1.00 60.09 277 ILE A N 1
ATOM 2245 C CA . ILE A 1 277 ? 13.559 -13.474 -18.811 1.00 60.09 277 ILE A CA 1
ATOM 2246 C C . ILE A 1 277 ? 13.571 -14.931 -19.276 1.00 60.09 277 ILE A C 1
ATOM 2248 O O . ILE A 1 277 ? 14.409 -15.717 -18.850 1.00 60.09 277 ILE A O 1
ATOM 2252 N N . GLN A 1 278 ? 12.674 -15.287 -20.202 1.00 55.88 278 GLN A N 1
ATOM 2253 C CA . GLN A 1 278 ? 12.573 -16.662 -20.716 1.00 55.88 278 GLN A CA 1
ATOM 2254 C C . GLN A 1 278 ? 13.854 -17.166 -21.403 1.00 55.88 278 GLN A C 1
ATOM 2256 O O . GLN A 1 278 ? 14.122 -18.360 -21.361 1.00 55.88 278 GLN A O 1
ATOM 2261 N N . ASN A 1 279 ? 14.632 -16.282 -22.042 1.00 67.12 279 ASN A N 1
ATOM 2262 C CA . ASN A 1 279 ? 15.882 -16.624 -22.733 1.00 67.12 279 ASN A CA 1
ATOM 2263 C C . ASN A 1 279 ? 16.932 -15.508 -22.552 1.00 67.12 279 ASN A C 1
ATOM 2265 O O . ASN A 1 279 ? 17.001 -14.602 -23.388 1.00 67.12 279 ASN A O 1
ATOM 2269 N N . PRO A 1 280 ? 17.729 -15.534 -21.469 1.00 65.88 280 PRO A N 1
ATOM 2270 C CA . PRO A 1 280 ? 18.771 -14.540 -21.220 1.00 65.88 280 PRO A CA 1
ATOM 2271 C C . PRO A 1 280 ? 19.834 -14.524 -22.327 1.00 65.88 280 PRO A C 1
ATOM 2273 O O . PRO A 1 280 ? 20.240 -15.568 -22.836 1.00 65.88 280 PRO A O 1
ATOM 2276 N N . SER A 1 281 ? 20.297 -13.333 -22.705 1.00 73.31 281 SER A N 1
ATOM 2277 C CA . SER A 1 281 ? 21.319 -13.140 -23.738 1.00 73.31 281 SER A CA 1
ATOM 2278 C C . SER A 1 281 ? 22.646 -12.634 -23.160 1.00 73.31 281 SER A C 1
ATOM 2280 O O . SER A 1 281 ? 22.692 -12.072 -22.069 1.00 73.31 281 SER A O 1
ATOM 2282 N N . ALA A 1 282 ? 23.730 -12.694 -23.943 1.00 70.44 282 ALA A N 1
ATOM 2283 C CA . ALA A 1 282 ? 25.012 -12.076 -23.573 1.00 70.44 282 ALA A CA 1
ATOM 2284 C C . ALA A 1 282 ? 24.910 -10.552 -23.311 1.00 70.44 282 ALA A C 1
ATOM 2286 O O . ALA A 1 282 ? 25.742 -9.975 -22.609 1.00 70.44 282 ALA A O 1
ATOM 2287 N N . LYS A 1 283 ? 23.883 -9.875 -23.856 1.00 67.88 283 LYS A N 1
ATOM 2288 C CA . LYS A 1 283 ? 23.592 -8.468 -23.528 1.00 67.88 283 LYS A CA 1
ATOM 2289 C C . LYS A 1 283 ? 23.002 -8.311 -22.123 1.00 67.88 283 LYS A C 1
ATOM 2291 O O . LYS A 1 283 ? 23.264 -7.297 -21.481 1.00 67.88 283 LYS A O 1
ATOM 2296 N N . ASP A 1 284 ? 22.238 -9.291 -21.644 1.00 67.12 284 ASP A N 1
ATOM 2297 C CA . ASP A 1 284 ? 21.660 -9.297 -20.297 1.00 67.12 284 ASP A CA 1
ATOM 2298 C C . ASP A 1 284 ? 22.730 -9.553 -19.235 1.00 67.12 284 ASP A C 1
ATOM 2300 O O . ASP A 1 284 ? 22.777 -8.835 -18.240 1.00 67.12 284 ASP A O 1
ATOM 2304 N N . GLU A 1 285 ? 23.667 -10.465 -19.500 1.00 69.38 285 GLU A N 1
ATOM 2305 C CA . GLU A 1 285 ? 24.834 -10.696 -18.636 1.00 69.38 285 GLU A CA 1
ATOM 2306 C C . GLU A 1 285 ? 25.701 -9.435 -18.487 1.00 69.38 285 GLU A C 1
ATOM 2308 O O . GLU A 1 285 ? 26.072 -9.041 -17.377 1.00 69.38 285 GLU A O 1
ATOM 2313 N N . GLY A 1 286 ? 25.987 -8.746 -19.600 1.00 70.94 286 GLY A N 1
ATOM 2314 C CA . GLY A 1 286 ? 26.733 -7.484 -19.581 1.00 70.94 286 GLY A CA 1
ATOM 2315 C C . GLY A 1 286 ? 26.012 -6.374 -18.808 1.00 70.94 286 GLY A C 1
ATOM 2316 O O . GLY A 1 286 ? 26.653 -5.588 -18.105 1.00 70.94 286 GLY A O 1
ATOM 2317 N N . ARG A 1 287 ? 24.677 -6.333 -18.893 1.00 73.25 287 ARG A N 1
ATOM 2318 C CA . ARG A 1 287 ? 23.828 -5.398 -18.144 1.00 73.25 287 ARG A CA 1
ATOM 2319 C C . ARG A 1 287 ? 23.841 -5.695 -16.643 1.00 73.25 287 ARG A C 1
ATOM 2321 O O . ARG A 1 287 ? 24.041 -4.767 -15.869 1.00 73.25 287 ARG A O 1
ATOM 2328 N N . ILE A 1 288 ? 23.725 -6.959 -16.239 1.00 73.25 288 ILE A N 1
ATOM 2329 C CA . ILE A 1 288 ? 23.776 -7.371 -14.826 1.00 73.25 288 ILE A CA 1
ATOM 2330 C C . ILE A 1 288 ? 25.118 -7.020 -14.204 1.00 73.25 288 ILE A C 1
ATOM 2332 O O . ILE A 1 288 ? 25.162 -6.447 -13.122 1.00 73.25 288 ILE A O 1
ATOM 2336 N N . LYS A 1 289 ? 26.225 -7.282 -14.907 1.00 74.75 289 LYS A N 1
ATOM 2337 C CA . LYS A 1 289 ? 27.552 -6.902 -14.412 1.00 74.75 289 LYS A CA 1
ATOM 2338 C C . LYS A 1 289 ? 27.661 -5.390 -14.186 1.00 74.75 289 LYS A C 1
ATOM 2340 O O . LYS A 1 289 ? 28.198 -4.961 -13.168 1.00 74.75 289 LYS A O 1
ATOM 2345 N N . LYS A 1 290 ? 27.134 -4.589 -15.117 1.00 75.69 290 LYS A N 1
ATOM 2346 C CA . LYS A 1 290 ? 27.091 -3.126 -14.998 1.00 75.69 290 LYS A CA 1
ATOM 2347 C C . LYS A 1 290 ? 26.215 -2.673 -13.821 1.00 75.69 290 LYS A C 1
ATOM 2349 O O . LYS A 1 290 ? 26.601 -1.762 -13.095 1.00 75.69 290 LYS A O 1
ATOM 2354 N N . TYR A 1 291 ? 25.063 -3.306 -13.616 1.00 78.81 291 TYR A N 1
ATOM 2355 C CA . TYR A 1 291 ? 24.166 -3.019 -12.494 1.00 78.81 291 TYR A CA 1
ATOM 2356 C C . TYR A 1 291 ? 24.770 -3.419 -11.148 1.00 78.81 291 TYR A C 1
ATOM 2358 O O . TYR A 1 291 ? 24.718 -2.621 -10.219 1.00 78.81 291 TYR A O 1
ATOM 2366 N N . GLY A 1 292 ? 25.452 -4.561 -11.064 1.00 73.00 292 GLY A N 1
ATOM 2367 C CA . GLY A 1 292 ? 26.184 -4.970 -9.865 1.00 73.00 292 GLY A CA 1
ATOM 2368 C C . GLY A 1 292 ? 27.292 -3.985 -9.479 1.00 73.00 292 GLY A C 1
ATOM 2369 O O . GLY A 1 292 ? 27.435 -3.651 -8.309 1.00 73.00 292 GLY A O 1
ATOM 2370 N N . GLN A 1 293 ? 28.033 -3.445 -10.456 1.00 79.19 293 GLN A N 1
ATOM 2371 C CA . GLN A 1 293 ? 29.034 -2.396 -10.205 1.00 79.19 293 GLN A CA 1
ATOM 2372 C C . GLN A 1 293 ? 28.407 -1.093 -9.690 1.00 79.19 293 GLN A C 1
ATOM 2374 O O . GLN A 1 293 ? 28.965 -0.441 -8.810 1.00 79.19 293 GLN A O 1
ATOM 2379 N N . ALA A 1 294 ? 27.248 -0.713 -10.231 1.00 76.44 294 ALA A N 1
ATOM 2380 C CA . ALA A 1 294 ? 26.510 0.453 -9.761 1.00 76.44 294 ALA A CA 1
ATOM 2381 C C . ALA A 1 294 ? 25.981 0.250 -8.334 1.00 76.44 294 ALA A C 1
ATOM 2383 O O . ALA A 1 294 ? 26.145 1.137 -7.503 1.00 76.44 294 ALA A O 1
ATOM 2384 N N . ALA A 1 295 ? 25.413 -0.924 -8.043 1.00 74.31 295 ALA A N 1
ATOM 2385 C CA . ALA A 1 295 ? 24.903 -1.278 -6.723 1.00 74.31 295 ALA A CA 1
ATOM 2386 C C . ALA A 1 295 ? 26.012 -1.279 -5.659 1.00 74.31 295 ALA A C 1
ATOM 2388 O O . ALA A 1 295 ? 25.836 -0.672 -4.608 1.00 74.31 295 ALA A O 1
ATOM 2389 N N . ASP A 1 296 ? 27.181 -1.861 -5.952 1.00 77.31 296 ASP A N 1
ATOM 2390 C CA . ASP A 1 296 ? 28.351 -1.822 -5.057 1.00 77.31 296 ASP A CA 1
ATOM 2391 C C . ASP A 1 296 ? 28.790 -0.379 -4.757 1.00 77.31 296 ASP A C 1
ATOM 2393 O O . ASP A 1 296 ? 29.022 -0.009 -3.605 1.00 77.31 296 ASP A O 1
ATOM 2397 N N . ARG A 1 297 ? 28.848 0.469 -5.790 1.00 86.25 297 ARG A N 1
ATOM 2398 C CA . ARG A 1 297 ? 29.214 1.880 -5.639 1.00 86.25 297 ARG A CA 1
ATOM 2399 C C . ARG A 1 297 ? 28.196 2.662 -4.805 1.00 86.25 297 ARG A C 1
ATOM 2401 O O . ARG A 1 297 ? 28.607 3.474 -3.982 1.00 86.25 297 ARG A O 1
ATOM 2408 N N . ILE A 1 298 ? 26.901 2.429 -5.018 1.00 81.88 298 ILE A N 1
ATOM 2409 C CA . ILE A 1 298 ? 25.823 3.079 -4.262 1.00 81.88 298 ILE A CA 1
ATOM 2410 C C . ILE A 1 298 ? 25.829 2.611 -2.804 1.00 81.88 298 ILE A C 1
ATOM 2412 O O . ILE A 1 298 ? 25.796 3.438 -1.899 1.00 81.88 298 ILE A O 1
ATOM 2416 N N . SER A 1 299 ? 25.947 1.303 -2.566 1.00 77.19 299 SER A N 1
ATO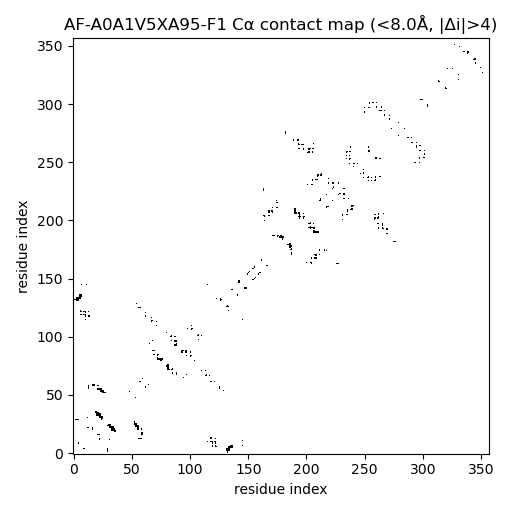M 2417 C CA . SER A 1 299 ? 25.958 0.729 -1.218 1.00 77.19 299 SER A CA 1
ATOM 2418 C C . SER A 1 299 ? 27.099 1.276 -0.360 1.00 77.19 299 SER A C 1
ATOM 2420 O O . SER A 1 299 ? 26.896 1.526 0.822 1.00 77.19 299 SER A O 1
ATOM 2422 N N . LYS A 1 300 ? 28.283 1.498 -0.942 1.00 81.31 300 LYS A N 1
ATOM 2423 C CA . LYS A 1 300 ? 29.441 2.085 -0.241 1.00 81.31 300 LYS A CA 1
ATOM 2424 C C . LYS A 1 300 ? 29.271 3.560 0.117 1.00 81.31 300 LYS A C 1
ATOM 2426 O O . LYS A 1 300 ? 30.005 4.056 0.962 1.00 81.31 300 LYS A O 1
ATOM 2431 N N . ALA A 1 301 ? 28.369 4.269 -0.557 1.00 81.56 301 ALA A N 1
ATOM 2432 C CA . ALA A 1 301 ? 28.089 5.673 -0.275 1.00 81.56 301 ALA A CA 1
ATOM 2433 C C . ALA A 1 301 ? 27.063 5.855 0.858 1.00 81.56 301 ALA A C 1
ATOM 2435 O O . ALA A 1 301 ? 26.931 6.963 1.373 1.00 81.56 301 ALA A O 1
ATOM 2436 N N . LEU A 1 302 ? 26.343 4.793 1.244 1.00 76.50 302 LEU A N 1
ATOM 2437 C CA . LEU A 1 302 ? 25.402 4.830 2.361 1.00 76.50 302 LEU A CA 1
ATOM 2438 C C . LEU A 1 302 ? 26.147 4.797 3.709 1.00 76.50 302 LEU A C 1
ATOM 2440 O O . LEU A 1 302 ? 27.141 4.081 3.846 1.00 76.50 302 LEU A O 1
ATOM 2444 N N . PRO A 1 303 ? 25.652 5.515 4.734 1.00 62.44 303 PRO A N 1
ATOM 2445 C CA . PRO A 1 303 ? 26.331 5.676 6.026 1.00 62.44 303 PRO A CA 1
ATOM 2446 C C . PRO A 1 303 ? 26.499 4.372 6.828 1.00 62.44 303 PRO A C 1
ATOM 2448 O O . PRO A 1 303 ? 27.262 4.340 7.787 1.00 62.44 303 PRO A O 1
ATOM 2451 N N . TYR A 1 304 ? 25.826 3.289 6.430 1.00 54.47 304 TYR A N 1
ATOM 2452 C CA . TYR A 1 304 ? 25.910 1.967 7.059 1.00 54.47 304 TYR A CA 1
ATOM 2453 C C . TYR A 1 304 ? 27.097 1.109 6.572 1.00 54.47 304 TYR A C 1
ATOM 2455 O O . TYR A 1 304 ? 27.255 -0.024 7.021 1.00 54.47 304 TYR A O 1
ATOM 2463 N N . ALA A 1 305 ? 27.933 1.608 5.652 1.00 49.00 305 ALA A N 1
ATOM 2464 C CA . ALA A 1 305 ? 28.977 0.811 4.999 1.00 49.00 305 ALA A CA 1
ATOM 2465 C C . ALA A 1 305 ? 30.195 0.456 5.881 1.00 49.00 305 ALA A C 1
ATOM 2467 O O . ALA A 1 305 ? 30.975 -0.412 5.488 1.00 49.00 305 ALA A O 1
ATOM 2468 N N . ASP A 1 306 ? 30.360 1.075 7.055 1.00 42.00 306 ASP A N 1
ATOM 2469 C CA . ASP A 1 306 ? 31.564 0.891 7.883 1.00 42.00 306 ASP A CA 1
ATOM 2470 C C . ASP A 1 306 ? 31.439 -0.198 8.972 1.00 42.00 306 ASP A C 1
ATOM 2472 O O . ASP A 1 306 ? 32.454 -0.610 9.533 1.00 42.00 306 ASP A O 1
ATOM 2476 N N . GLU A 1 307 ? 30.245 -0.751 9.228 1.00 39.75 307 GLU A N 1
ATOM 2477 C CA . GLU A 1 307 ? 30.052 -1.855 10.186 1.00 39.75 307 GLU A CA 1
ATOM 2478 C C . GLU A 1 307 ? 29.071 -2.912 9.652 1.00 39.75 307 GLU A C 1
ATOM 2480 O O . GLU A 1 307 ? 27.934 -3.026 10.103 1.00 39.75 307 GLU A O 1
ATOM 2485 N N . ILE A 1 308 ? 29.517 -3.729 8.695 1.00 41.22 308 ILE A N 1
ATOM 2486 C CA . ILE A 1 308 ? 28.868 -5.015 8.396 1.00 41.22 308 ILE A CA 1
ATOM 2487 C C . ILE A 1 308 ? 29.654 -6.092 9.160 1.00 41.22 308 ILE A C 1
ATOM 2489 O O . ILE A 1 308 ? 30.776 -6.406 8.751 1.00 41.22 308 ILE A O 1
ATOM 2493 N N . PRO A 1 309 ? 29.141 -6.661 10.270 1.00 35.31 309 PRO A N 1
ATOM 2494 C CA . PRO A 1 309 ? 29.799 -7.788 10.911 1.00 35.31 309 PRO A CA 1
ATOM 2495 C C . PRO A 1 309 ? 29.757 -8.989 9.960 1.00 35.31 309 PRO A C 1
ATOM 2497 O O . PRO A 1 309 ? 28.710 -9.324 9.412 1.00 35.31 309 PRO A O 1
ATOM 2500 N N . ASP A 1 310 ? 30.933 -9.577 9.759 1.00 34.16 310 ASP A N 1
ATOM 2501 C CA . ASP A 1 310 ? 31.273 -10.795 9.015 1.00 34.16 310 ASP A CA 1
ATOM 2502 C C . ASP A 1 310 ? 30.077 -11.706 8.638 1.00 34.16 310 ASP A C 1
ATOM 2504 O O . ASP A 1 310 ? 29.373 -12.253 9.489 1.00 34.16 310 ASP A O 1
ATOM 2508 N N . CYS A 1 311 ? 29.829 -11.854 7.335 1.00 28.59 311 CYS A 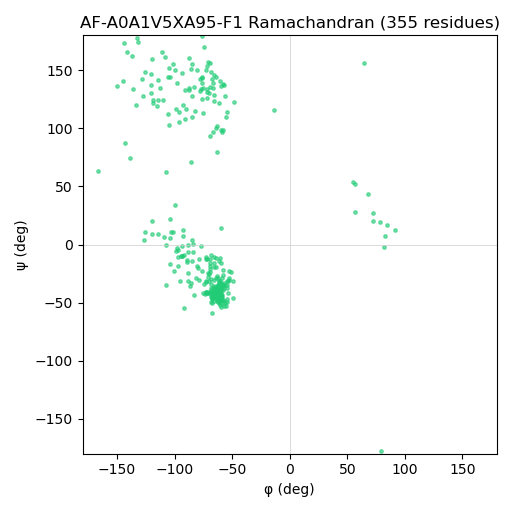N 1
ATOM 2509 C CA . CYS A 1 311 ? 28.638 -12.504 6.783 1.00 28.59 311 CYS A CA 1
ATOM 2510 C C . CYS A 1 311 ? 28.721 -14.045 6.845 1.00 28.59 311 CYS A C 1
ATOM 2512 O O . CYS A 1 311 ? 29.755 -14.621 6.505 1.00 28.59 311 CYS A O 1
ATOM 2514 N N . ARG A 1 312 ? 27.598 -14.735 7.118 1.00 29.83 312 ARG A N 1
ATOM 2515 C CA . ARG A 1 312 ? 27.429 -16.178 6.831 1.00 29.83 312 ARG A CA 1
ATOM 2516 C C . ARG A 1 312 ? 26.146 -16.445 6.040 1.00 29.83 312 ARG A C 1
ATOM 2518 O O . ARG A 1 312 ? 25.132 -15.797 6.270 1.00 29.83 312 ARG A O 1
ATOM 2525 N N . LEU A 1 313 ? 26.217 -17.395 5.106 1.00 28.89 313 LEU A N 1
ATOM 2526 C CA . LEU A 1 313 ? 25.116 -17.825 4.237 1.00 28.89 313 LEU A CA 1
ATOM 2527 C C . LEU A 1 313 ? 24.440 -19.081 4.785 1.00 28.89 313 LEU A C 1
ATOM 2529 O O . LEU A 1 313 ? 25.143 -20.023 5.159 1.00 28.89 313 LEU A O 1
ATOM 2533 N N . THR A 1 314 ? 23.104 -19.131 4.711 1.00 26.83 314 THR A N 1
ATOM 2534 C CA . THR A 1 314 ? 22.360 -20.371 4.945 1.00 26.83 314 THR A CA 1
ATOM 2535 C C . THR A 1 314 ? 21.117 -20.522 4.062 1.00 26.83 314 THR A C 1
ATOM 2537 O O . THR A 1 314 ? 20.413 -19.552 3.797 1.00 26.83 314 THR A O 1
ATOM 2540 N N . GLU A 1 315 ? 20.872 -21.748 3.585 1.00 28.56 315 GLU A N 1
ATOM 2541 C CA . GLU A 1 315 ? 19.856 -22.105 2.580 1.00 28.56 315 GLU A CA 1
ATOM 2542 C C . GLU A 1 315 ? 18.621 -22.780 3.208 1.00 28.56 315 GLU A C 1
ATOM 2544 O O . GLU A 1 315 ? 18.744 -23.573 4.139 1.00 28.56 315 GLU A O 1
ATOM 2549 N N . ILE A 1 316 ? 17.426 -22.501 2.672 1.00 37.09 316 ILE A N 1
ATOM 2550 C CA . ILE A 1 316 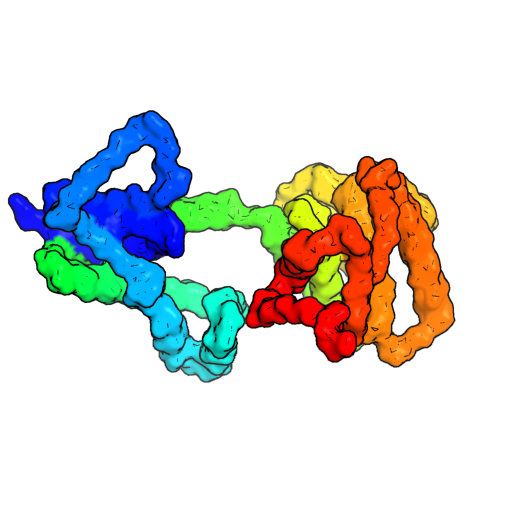? 16.133 -23.027 3.144 1.00 37.09 316 ILE A CA 1
ATOM 2551 C C . ILE A 1 316 ? 15.547 -23.930 2.049 1.00 37.09 316 ILE A C 1
ATOM 2553 O O . ILE A 1 316 ? 15.380 -23.506 0.909 1.00 37.09 316 ILE A O 1
ATOM 2557 N N . SER A 1 317 ? 15.237 -25.180 2.415 1.00 34.75 317 SER A N 1
ATOM 2558 C CA . SER A 1 317 ? 15.251 -26.394 1.559 1.00 34.75 317 SER A CA 1
ATOM 2559 C C . SER A 1 317 ? 16.654 -26.910 1.193 1.00 34.75 317 SER A C 1
ATOM 2561 O O . SER A 1 317 ? 16.836 -27.632 0.217 1.00 34.75 317 SER A O 1
ATOM 2563 N N . GLY A 1 318 ? 17.604 -26.606 2.075 1.00 30.14 318 GLY A N 1
ATOM 2564 C CA . GLY A 1 318 ? 18.795 -27.373 2.427 1.00 30.14 318 GLY A CA 1
ATOM 2565 C C . GLY A 1 318 ? 18.869 -27.447 3.962 1.00 30.14 318 GLY A C 1
ATOM 2566 O O . GLY A 1 318 ? 18.038 -26.855 4.655 1.00 30.14 318 GLY A O 1
ATOM 2567 N N . VAL A 1 319 ? 19.818 -28.205 4.515 1.00 37.81 319 VAL A N 1
ATOM 2568 C CA . VAL A 1 319 ? 20.091 -28.188 5.964 1.00 37.81 319 VAL A CA 1
ATOM 2569 C C . VAL A 1 319 ? 20.766 -26.861 6.309 1.00 37.81 319 VAL A C 1
ATOM 2571 O O . VAL A 1 319 ? 21.695 -26.445 5.618 1.00 37.81 319 VAL A O 1
ATOM 2574 N N . VAL A 1 320 ? 20.313 -26.204 7.376 1.00 41.47 320 VAL A N 1
ATOM 2575 C CA . VAL A 1 320 ? 20.884 -24.937 7.839 1.00 41.47 320 VAL A CA 1
ATOM 2576 C C . VAL A 1 320 ? 21.986 -25.222 8.858 1.00 41.47 320 VAL A C 1
ATOM 2578 O O . VAL A 1 320 ? 21.700 -25.614 9.985 1.00 41.47 320 VAL A O 1
ATOM 2581 N N . GLU A 1 321 ? 23.248 -25.022 8.475 1.00 39.41 321 GLU A N 1
ATOM 2582 C CA . GLU A 1 321 ? 24.385 -25.161 9.392 1.00 39.41 321 GLU A CA 1
ATOM 2583 C C . GLU A 1 321 ? 24.599 -23.853 10.178 1.00 39.41 321 GLU A C 1
ATOM 2585 O O . GLU A 1 321 ? 24.995 -22.816 9.635 1.00 39.41 321 GLU A O 1
ATOM 2590 N N . THR A 1 322 ? 24.302 -23.877 11.478 1.00 43.66 322 THR A N 1
ATOM 2591 C CA . THR A 1 322 ? 24.455 -22.727 12.381 1.00 43.66 322 THR A CA 1
ATOM 2592 C C . THR A 1 322 ? 25.871 -22.676 12.972 1.00 43.66 322 THR A C 1
ATOM 2594 O O . THR A 1 322 ? 26.641 -23.637 12.905 1.00 43.66 322 THR A O 1
ATOM 2597 N N . TYR A 1 323 ? 26.303 -21.521 13.488 1.00 45.81 323 TYR A N 1
ATOM 2598 C CA . TYR A 1 323 ? 27.559 -21.471 14.246 1.00 45.81 323 TYR A CA 1
ATOM 2599 C C . TYR A 1 323 ? 27.331 -22.054 15.642 1.00 45.81 323 TYR A C 1
ATOM 2601 O O . TYR A 1 323 ? 26.303 -21.790 16.254 1.00 45.81 323 TYR A O 1
ATOM 2609 N N . SER A 1 324 ? 28.315 -22.771 16.190 1.00 49.31 324 SER A N 1
ATOM 2610 C CA . SER A 1 324 ? 28.219 -23.437 17.501 1.00 49.31 324 SER A CA 1
ATOM 2611 C C . SER A 1 324 ? 27.972 -22.498 18.691 1.00 49.31 324 SER A C 1
ATOM 2613 O O . SER A 1 324 ? 27.720 -22.963 19.797 1.00 49.31 324 SER A O 1
ATOM 2615 N N . ASN A 1 325 ? 28.108 -21.185 18.495 1.00 51.84 325 ASN A N 1
ATOM 2616 C CA . ASN A 1 325 ? 27.828 -20.154 19.493 1.00 51.84 325 ASN A CA 1
ATOM 2617 C C . ASN A 1 325 ? 26.435 -19.515 19.350 1.00 51.84 325 ASN A C 1
ATOM 2619 O O . ASN A 1 325 ? 26.104 -18.657 20.162 1.00 51.84 325 ASN A O 1
ATOM 2623 N N . ILE A 1 326 ? 25.653 -19.894 18.336 1.00 44.12 326 ILE A N 1
ATOM 2624 C CA . ILE A 1 326 ? 24.267 -19.458 18.151 1.00 44.12 326 ILE A CA 1
ATOM 2625 C C . ILE A 1 326 ? 23.378 -20.579 18.674 1.00 44.12 326 ILE A C 1
ATOM 2627 O O . ILE A 1 326 ? 23.415 -21.695 18.153 1.00 44.12 326 ILE A O 1
ATOM 2631 N N . SER A 1 327 ? 22.604 -20.299 19.722 1.00 57.50 327 SER A N 1
ATOM 2632 C CA . SER A 1 327 ? 21.667 -21.287 20.253 1.00 57.50 327 SER A CA 1
ATOM 2633 C C . SER A 1 327 ? 20.499 -21.506 19.292 1.00 57.50 327 SER A C 1
ATOM 2635 O O . SER A 1 327 ? 20.157 -20.628 18.493 1.00 57.50 327 SER A O 1
ATOM 2637 N N . SER A 1 328 ? 19.850 -22.666 19.395 1.00 51.47 328 SER A N 1
ATOM 2638 C CA . SER A 1 328 ? 18.676 -22.993 18.582 1.00 51.47 328 SER A CA 1
ATOM 2639 C C . SER A 1 328 ? 17.585 -21.920 18.706 1.00 51.47 328 SER A C 1
ATOM 2641 O O . SER A 1 328 ? 17.007 -21.528 17.697 1.00 51.47 328 SER A O 1
ATOM 2643 N N . ASP A 1 329 ? 17.393 -21.349 19.898 1.00 53.38 329 ASP A N 1
ATOM 2644 C CA . ASP A 1 329 ? 16.415 -20.280 20.139 1.00 53.38 329 ASP A CA 1
ATOM 2645 C C . ASP A 1 329 ? 16.774 -18.970 19.417 1.00 53.38 329 ASP A C 1
ATOM 2647 O O . ASP A 1 329 ? 15.915 -18.343 18.800 1.00 53.38 329 ASP A O 1
ATOM 2651 N N . GLN A 1 330 ? 18.054 -18.576 19.421 1.00 52.47 330 GLN A N 1
ATOM 2652 C CA . GLN A 1 330 ? 18.515 -17.374 18.712 1.00 52.47 330 GLN A CA 1
ATOM 2653 C C . GLN A 1 330 ? 18.358 -17.514 17.198 1.00 52.47 330 GLN A C 1
ATOM 2655 O O . GLN A 1 330 ? 17.995 -16.559 16.512 1.00 52.47 330 GLN A O 1
ATOM 2660 N N . PHE A 1 331 ? 18.604 -18.716 16.678 1.00 54.28 331 PHE A N 1
ATOM 2661 C CA . PHE A 1 331 ? 18.366 -19.017 15.276 1.00 54.28 331 PHE A CA 1
ATOM 2662 C C . PHE A 1 331 ? 16.872 -18.935 14.920 1.00 54.28 331 PHE A C 1
ATOM 2664 O O . PHE A 1 331 ? 16.527 -18.339 13.899 1.00 54.28 331 PHE A O 1
ATOM 2671 N N . CYS A 1 332 ? 15.988 -19.472 15.768 1.00 51.25 332 CYS A N 1
ATOM 2672 C CA . CYS A 1 332 ? 14.540 -19.424 15.551 1.00 51.25 332 CYS A CA 1
ATOM 2673 C C . CYS A 1 332 ? 14.028 -17.981 15.460 1.00 51.25 332 CYS A C 1
ATOM 2675 O O . CYS A 1 332 ? 13.310 -17.649 14.519 1.00 51.25 332 CYS A O 1
ATOM 2677 N N . ASP A 1 333 ? 14.458 -17.110 16.372 1.00 53.25 333 ASP A N 1
ATOM 2678 C CA . ASP A 1 333 ? 14.061 -15.698 16.387 1.00 53.25 333 ASP A CA 1
ATOM 2679 C C . ASP A 1 333 ? 14.510 -14.946 15.128 1.00 53.25 333 ASP A C 1
ATOM 2681 O O . ASP A 1 333 ? 13.747 -14.183 14.531 1.00 53.25 333 ASP A O 1
ATOM 2685 N N . MET A 1 334 ? 15.749 -15.176 14.687 1.00 51.03 334 MET A N 1
ATOM 2686 C CA . MET A 1 334 ? 16.275 -14.561 13.467 1.00 51.03 334 MET A CA 1
ATOM 2687 C C . MET A 1 334 ? 15.532 -15.043 12.219 1.00 51.03 334 MET A C 1
ATOM 2689 O O . MET A 1 334 ? 15.241 -14.255 11.319 1.00 51.03 334 MET A O 1
ATOM 2693 N N . PHE A 1 335 ? 15.203 -16.331 12.175 1.00 49.25 335 PHE A N 1
ATOM 2694 C CA . PHE A 1 335 ? 14.483 -16.936 11.066 1.00 49.25 335 PHE A CA 1
ATOM 2695 C C . PHE A 1 335 ? 13.033 -16.449 10.986 1.00 49.25 335 PHE A C 1
ATOM 2697 O O . PHE A 1 335 ? 12.564 -16.101 9.907 1.00 49.25 335 PHE A O 1
ATOM 2704 N N . ILE A 1 336 ? 12.334 -16.365 12.119 1.00 50.22 336 ILE A N 1
ATOM 2705 C CA . ILE A 1 336 ? 10.952 -15.873 12.184 1.00 50.22 336 ILE A CA 1
ATOM 2706 C C . ILE A 1 336 ? 10.883 -14.427 11.689 1.00 50.22 336 ILE A C 1
ATOM 2708 O O . ILE A 1 336 ? 10.109 -14.136 10.782 1.00 50.22 336 ILE A O 1
ATOM 2712 N N . ARG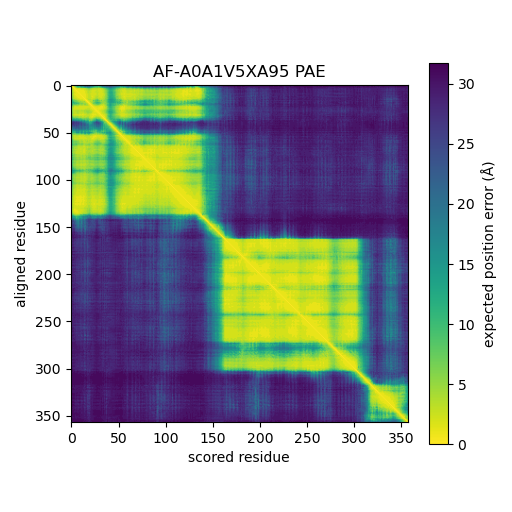 A 1 337 ? 11.776 -13.552 12.170 1.00 48.38 337 ARG A N 1
ATOM 2713 C CA . ARG A 1 337 ? 11.837 -12.150 11.721 1.00 48.38 337 ARG A CA 1
ATOM 2714 C C . ARG A 1 337 ? 12.122 -12.014 10.228 1.00 48.38 337 ARG A C 1
ATOM 2716 O O . ARG A 1 337 ? 11.575 -11.127 9.583 1.00 48.38 337 ARG A O 1
ATOM 2723 N N . PHE A 1 338 ? 12.965 -12.885 9.676 1.00 48.62 338 PHE A N 1
ATOM 2724 C CA . PHE A 1 338 ? 13.263 -12.923 8.245 1.00 48.62 338 PHE A CA 1
ATOM 2725 C C . PHE A 1 338 ? 12.046 -13.345 7.406 1.00 48.62 338 PHE A C 1
ATOM 2727 O O . PHE A 1 338 ? 11.789 -12.773 6.352 1.00 48.62 338 PHE A O 1
ATOM 2734 N N . ILE A 1 339 ? 11.272 -14.325 7.869 1.00 43.53 339 ILE A N 1
ATOM 2735 C CA . ILE A 1 339 ? 10.073 -14.808 7.171 1.00 43.53 339 ILE A CA 1
ATOM 2736 C C . ILE A 1 339 ? 8.933 -13.778 7.267 1.00 43.53 339 ILE A C 1
ATOM 2738 O O . ILE A 1 339 ? 8.271 -13.486 6.269 1.00 43.53 339 ILE A O 1
ATOM 2742 N N . GLU A 1 340 ? 8.757 -13.159 8.433 1.00 44.12 340 GLU A N 1
ATOM 2743 C CA . GLU A 1 340 ? 7.750 -12.121 8.670 1.00 44.12 340 GLU A CA 1
ATOM 2744 C C . GLU A 1 340 ? 8.052 -10.823 7.908 1.00 44.12 340 GLU A C 1
ATOM 2746 O O . GLU A 1 340 ? 7.134 -10.219 7.350 1.00 44.12 340 GLU A O 1
ATOM 2751 N N . SER A 1 341 ? 9.327 -10.430 7.783 1.00 41.97 341 SER A N 1
ATOM 2752 C CA . SER A 1 341 ? 9.729 -9.255 6.992 1.00 41.97 341 SER A CA 1
ATOM 2753 C C . SER A 1 341 ? 9.480 -9.413 5.488 1.00 41.97 341 SER A C 1
ATOM 2755 O O . SER A 1 341 ? 9.411 -8.418 4.770 1.00 41.97 341 SER A O 1
ATOM 2757 N N . HIS A 1 342 ? 9.263 -10.646 5.018 1.00 36.75 342 HIS A N 1
ATOM 2758 C CA . HIS A 1 342 ? 8.888 -10.968 3.638 1.00 36.75 342 HIS A CA 1
ATOM 2759 C C . HIS A 1 342 ? 7.393 -11.315 3.493 1.00 36.75 342 HIS A C 1
ATOM 2761 O O . HIS A 1 342 ? 6.950 -11.770 2.435 1.00 36.75 342 HIS A O 1
ATOM 2767 N N . GLY A 1 343 ? 6.592 -11.078 4.540 1.00 33.44 343 GLY A N 1
ATOM 2768 C CA . GLY A 1 343 ? 5.139 -11.259 4.530 1.00 33.44 343 GLY A CA 1
ATOM 2769 C C . GLY A 1 343 ? 4.685 -12.721 4.516 1.00 33.44 343 GLY A C 1
ATOM 2770 O O . GLY A 1 343 ? 3.555 -13.014 4.115 1.00 33.44 343 GLY A O 1
ATOM 2771 N N . TRP A 1 344 ? 5.553 -13.650 4.914 1.00 39.19 344 TRP A N 1
ATOM 2772 C CA . TRP A 1 344 ? 5.252 -15.075 5.027 1.00 39.19 344 TRP A CA 1
ATOM 2773 C C . TRP A 1 344 ? 4.951 -15.432 6.489 1.00 39.19 344 TRP A C 1
ATOM 2775 O O . TRP A 1 344 ? 5.462 -14.804 7.410 1.00 39.19 344 TRP A O 1
ATOM 2785 N N . PHE A 1 345 ? 4.102 -16.440 6.718 1.00 34.97 345 PHE A N 1
ATOM 2786 C CA . PHE A 1 345 ? 3.747 -16.892 8.068 1.00 34.97 345 PHE A CA 1
ATOM 2787 C C . PHE A 1 345 ? 4.348 -18.269 8.344 1.00 34.97 345 PHE A C 1
ATOM 2789 O O . PHE A 1 345 ? 4.079 -19.228 7.614 1.00 34.97 345 PHE A O 1
ATOM 2796 N N . PHE A 1 346 ? 5.129 -18.377 9.417 1.00 41.53 346 PHE A N 1
ATOM 2797 C CA . PHE A 1 346 ? 5.733 -19.629 9.856 1.00 41.53 346 PHE A CA 1
ATOM 2798 C C . PHE A 1 346 ? 4.868 -20.287 10.942 1.00 41.53 346 PHE A C 1
ATOM 2800 O O . PHE A 1 346 ? 4.697 -19.742 12.025 1.00 41.53 346 PHE A O 1
ATOM 2807 N N . GLY A 1 347 ? 4.290 -21.455 10.640 1.00 31.09 347 GLY A N 1
ATOM 2808 C CA . GLY A 1 347 ? 3.342 -22.159 11.521 1.00 31.09 347 GLY A CA 1
ATOM 2809 C C . GLY A 1 347 ? 3.778 -23.562 11.956 1.00 31.09 347 GLY A C 1
ATOM 2810 O O . GLY A 1 347 ? 2.922 -24.376 12.295 1.00 31.09 347 GLY A O 1
ATOM 2811 N N . GLY A 1 348 ? 5.073 -23.881 11.883 1.00 41.31 348 GLY A N 1
ATOM 2812 C CA . GLY A 1 348 ? 5.631 -25.189 12.250 1.00 41.31 348 GLY A CA 1
ATOM 2813 C C . GLY A 1 348 ? 6.653 -25.084 13.382 1.00 41.31 348 GLY A C 1
ATOM 2814 O O . GLY A 1 348 ? 7.187 -24.015 13.635 1.00 41.31 348 GLY A O 1
ATOM 2815 N N . GLY A 1 349 ? 6.926 -26.185 14.081 1.00 37.88 349 GLY A N 1
ATOM 2816 C CA . GLY A 1 349 ? 7.997 -26.239 15.083 1.00 37.88 349 GLY A CA 1
ATOM 2817 C C . GLY A 1 349 ? 9.355 -26.558 14.453 1.00 37.88 349 GLY A C 1
ATOM 2818 O O . GLY A 1 349 ? 9.424 -27.267 13.448 1.00 37.88 349 GLY A O 1
ATOM 2819 N N . PHE A 1 350 ? 10.437 -26.075 15.061 1.00 47.72 350 PHE A N 1
ATOM 2820 C CA . PHE A 1 350 ? 11.802 -26.472 14.713 1.00 47.72 350 PHE A CA 1
ATOM 2821 C C . PHE A 1 350 ? 12.153 -27.786 15.426 1.00 47.72 350 PHE A C 1
ATOM 2823 O O . PHE A 1 350 ? 11.844 -27.949 16.607 1.00 47.72 350 PHE A O 1
ATOM 2830 N N . LYS A 1 351 ? 12.779 -28.737 14.722 1.00 48.34 351 LYS A N 1
ATOM 2831 C CA . LYS A 1 351 ? 13.267 -29.991 15.316 1.00 48.34 351 LYS A CA 1
ATOM 2832 C C . LYS A 1 351 ? 14.777 -30.068 15.139 1.00 48.34 351 LYS A C 1
ATOM 2834 O O . LYS A 1 351 ? 15.264 -30.028 14.011 1.00 48.34 351 LYS A O 1
ATOM 2839 N N . ASP A 1 352 ? 15.492 -30.183 16.251 1.00 49.25 352 ASP A N 1
ATOM 2840 C CA . ASP A 1 352 ? 16.928 -30.430 16.233 1.00 49.25 352 ASP A CA 1
ATOM 2841 C C . ASP A 1 352 ? 17.179 -31.877 15.786 1.00 49.25 352 ASP A C 1
ATOM 2843 O O . ASP A 1 352 ? 16.573 -32.814 16.311 1.00 49.25 352 ASP A O 1
ATOM 2847 N N . ILE A 1 353 ? 18.008 -32.055 14.761 1.00 50.06 353 ILE A N 1
ATOM 2848 C CA . ILE A 1 353 ? 18.311 -33.363 14.151 1.00 50.06 353 ILE A CA 1
ATOM 2849 C C . ILE A 1 353 ? 19.739 -33.824 14.461 1.00 50.06 353 ILE A C 1
ATOM 2851 O O . ILE A 1 353 ? 20.190 -34.836 13.928 1.00 50.06 353 ILE A O 1
ATOM 2855 N N . THR A 1 354 ? 20.454 -33.093 15.319 1.00 47.69 354 THR A N 1
ATOM 2856 C CA . THR A 1 354 ? 21.847 -33.390 15.671 1.00 47.69 354 THR A CA 1
ATOM 2857 C C . THR A 1 354 ? 22.022 -34.619 16.578 1.00 47.69 354 THR A C 1
ATOM 2859 O O . THR A 1 354 ? 23.136 -35.130 16.648 1.00 47.69 354 THR A O 1
ATOM 2862 N N . ASP A 1 355 ? 20.941 -35.172 17.151 1.00 44.50 355 ASP A N 1
ATOM 2863 C CA . ASP A 1 355 ? 20.980 -36.320 18.083 1.00 44.50 355 ASP A CA 1
ATOM 2864 C C . ASP A 1 355 ? 20.306 -37.625 17.574 1.00 44.50 355 ASP A C 1
ATOM 2866 O O . ASP A 1 355 ? 20.164 -38.579 18.338 1.00 44.50 355 ASP A O 1
ATOM 2870 N N . GLU A 1 356 ? 19.888 -37.731 16.303 1.00 41.94 356 GLU A N 1
ATOM 2871 C CA . GLU A 1 356 ? 19.236 -38.953 15.760 1.00 41.94 356 GLU A CA 1
ATOM 2872 C C . GLU A 1 356 ? 20.172 -39.889 14.950 1.00 41.94 356 GLU A C 1
ATOM 2874 O O . GLU A 1 356 ? 19.720 -40.572 14.030 1.00 41.94 356 GLU A O 1
ATOM 2879 N N . ASN A 1 357 ? 21.460 -39.992 15.311 1.00 38.19 357 ASN A N 1
ATOM 2880 C CA . ASN A 1 357 ? 22.341 -41.083 14.847 1.00 38.19 357 ASN A CA 1
ATOM 2881 C C . ASN A 1 357 ? 23.038 -41.823 15.990 1.00 38.19 357 ASN A C 1
ATOM 2883 O O . ASN A 1 357 ? 23.803 -41.173 16.735 1.00 38.19 357 ASN A O 1
#

Secondary structure (DSSP, 8-state):
----EEHHHHHHHHHH-BTTBEEEEETTT--EEEE-TT---TTS------GGGEEEPPPHHHHTHHHHHHHHHHH-SSHHHHHHHHHHHSSTTHHHHHHHHHHHTT-HHHHHHHHHHHHHHHHHHHHHHTT--EEPPPTTTSSSHHHHHHHHHHHHHHSS---HHHHHHHHHHHHTTT-B-TTSSBTTHHHHHHHHT--SHHHHHHHHHTTHHHHSS--HHHHHHTT--HHHHHHHHHHSPPTT--HHHHHHHHTT-HHHHHHHHHHHHHHH-GGG-SS--HHHHHHHHHHHHHHHHHHHHSTTTT---------BTB-----TTS-HHHHHHHHHHHHHHTT----S-----TT--

Solvent-accessible surface area (backbone atoms only — not comparable to full-atom values): 20984 Å² total; per-residue (Å²): 128,93,70,63,46,43,29,64,59,50,25,52,54,49,70,69,42,47,101,70,36,50,45,28,39,29,72,84,82,72,45,79,45,82,46,50,89,84,71,79,56,98,82,63,76,78,74,80,74,58,70,93,45,49,45,72,56,67,47,68,81,70,67,42,61,66,59,54,52,52,55,50,26,74,66,41,83,51,66,70,57,18,52,54,37,52,60,24,53,59,64,92,64,19,72,59,43,31,54,57,42,28,62,75,65,74,40,52,68,62,48,50,60,51,49,55,54,50,37,35,48,53,31,46,52,52,27,61,77,68,74,47,48,70,43,77,74,51,79,87,71,42,63,64,51,82,57,44,60,52,32,55,56,55,34,48,51,50,75,70,41,76,48,68,49,61,55,30,49,53,52,28,50,62,64,38,59,91,39,56,43,99,79,68,46,65,36,51,57,53,32,48,52,29,18,72,67,38,87,51,67,65,30,25,33,35,22,33,37,42,56,39,56,73,77,39,94,55,48,74,68,56,45,46,75,72,65,54,48,69,68,46,52,52,29,36,54,36,56,43,77,56,100,84,58,53,68,70,58,40,51,60,45,16,51,76,32,71,54,20,31,54,35,49,44,31,41,48,52,65,74,55,52,60,93,69,50,96,74,82,47,78,68,52,55,54,47,42,56,53,46,52,56,49,42,55,56,35,51,63,58,39,93,68,58,86,71,74,79,83,86,85,85,74,51,88,96,52,83,68,79,76,58,98,86,58,50,73,66,60,50,50,55,56,49,50,53,57,38,47,75,69,77,45,85,89,90,75,84,90,76,89,71,90,78,82,125

Sequence (357 aa):
MNKFVYLEDVAEEMQMTNDESSIYYNTETGEFVYYSEYYSDDDIDPVEFEEDKYISLPSQHDIGEYDMMEHFADNVRDNRKRELLLVALEGKGAFRRFKDTLDRVDLREEWYHHRDKAYIEVAREWCVKNEISYKMKKESECRTGITADAQRKQTAVHESGNCMLSKAIEIASKAHAGQVDKGGSPYILHPIRVMMNCESESAKICAILHDVIEDTNITFDDLRKDGFTDEIITALECLTKLDSEHYDDFISRVITNEIACLVKLADLADNMDLTRIQNPSAKDEGRIKKYGQAADRISKALPYADEIPDCRLTEISGVVETYSNISSDQFCDMFIRFIESHGWFFGGGFKDITDEN

Foldseek 3Di:
DQDAAALLVLLVVQVVADPQKWWKQFQVVRDIDIDGPPPPDVPDDPPPPPVVGIDIQDHPVRLPVLVLQLVLLCPDPDPVLSVQLNVLCPDPPSVVSNCVSCVVVVCNVVSVVSSSVSSSVSSVVSCVVVVHHYDHDDPVRPPPHSCPVCCCVVVVVVVVDPPLLVVLLVLLCVLQPPPADPLRHRPLVLLVQLLLQDDDPLLSSLSSCLCSCVRGPDDLVNVVVVPDDPLSSQLSVLSHDDPPDDPVVSLVSLLVRLSSLSSLLSSLVSLLPCVSPPDDDPVSVVVNVVSVVSNVVSCCSDPPNPDDPDDDDADDVPDGDDDPPQDPVNVVVVVCCVCVSVVHHDDDDDDDPPPVD

Mean predicted aligned error: 19.53 Å